Protein AF-A0A1I1XZ52-F1 (afdb_monomer_lite)

Foldseek 3Di:
DQDPLVVVVQQLFFPDWDDDPFFIWTAGNVGDIDTHGCVPQFVVVPPDPVLSVPWDQDSNRQKTDSVVVVTGMDGSLV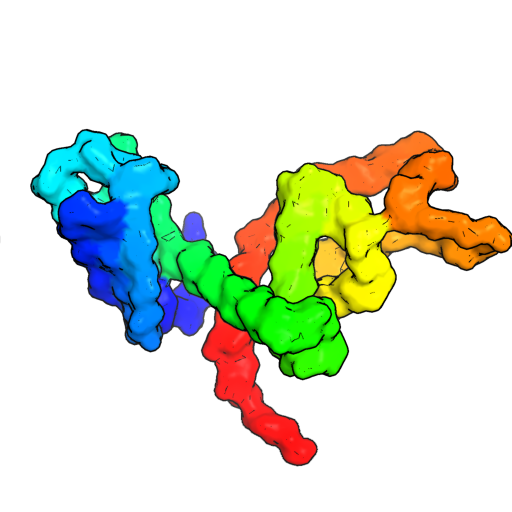VVLVVVLVVLVVVCVVVVVDLVPDDLLSLLSPLVVLCVVQLVVPRPLSSCLVPHDVSLVSPLVSCVVLPLNVLSVLSVQLCVLQVVVVPPPDDDRSVCSLVVHDPVSNVSRVVSSVCNCVSCVCVSSSSCCCPVPVVVPDDPDD

Radius of gyration: 20.52 Å; chains: 1; bounding box: 50×39×60 Å

Secondary structure (DSSP, 8-state):
---GGGGTTGGGSEEEEEE-SSEEEEEETTS-EEEEETTSTT-GGGS-HHHHH--EEETTTTEEE-GGGT--EEEHHHHHHHHHHHHHHHHHHHTTT-GGGS-HHHHHHHHHHHHHHHHHHHHHHHHHHHHHHHHHHHHHHHHHHTT-HHHHHHHHHHHHHHGGGGG-SS---GGGGGGGS-HHHHHHHHHHHTTHHHHHTTHHHHHHIIIIIIHHHSPPP-

Sequence (222 aa):
MIHPLHAELGCLQIERVVVDSQAAHIRLRDGQQFALKLDGYLRLDRLSAAQRDDVRLEGGGFVASWRHHDAGLCDSIDLAWDELQDQALKRLHAAGWDLQTISQRDRQLVVLWRLQADYYNGGLMQFFANWGMPTFELAQQVLTLIGLPAACQALRDLYAVFARLEDEPEEIELWSICSWLDEAENARIDELDDGFDALIADLPIRALHHFLIIDTERPPAN

pLDDT: mean 94.64, std 8.71, range [35.44, 98.69]

InterPro domains:
  IPR025402 DNA mimic protein DMP19, C-terminal [PF14300] (102-206)

Organism: Pseudomonas straminea (NCBI:txid47882)

Structure (mmCIF, N/CA/C/O backbone):
data_AF-A0A1I1XZ52-F1
#
_entry.id   AF-A0A1I1XZ52-F1
#
loop_
_atom_site.group_PDB
_atom_site.id
_atom_site.type_symbol
_atom_site.label_atom_id
_atom_site.label_alt_id
_atom_site.label_comp_id
_atom_site.label_asym_id
_atom_site.label_entity_id
_atom_site.label_seq_id
_atom_site.pdbx_PDB_ins_code
_atom_site.Cartn_x
_atom_site.Cartn_y
_atom_site.Cartn_z
_atom_site.occupancy
_atom_site.B_iso_or_equiv
_atom_site.auth_seq_id
_atom_site.auth_comp_id
_atom_site.auth_asym_id
_atom_site.auth_atom_id
_atom_site.pdbx_PDB_model_num
ATOM 1 N N . MET A 1 1 ? -3.263 18.522 9.009 1.00 51.09 1 MET A N 1
ATOM 2 C CA . MET A 1 1 ? -4.432 18.993 8.230 1.00 51.09 1 MET A CA 1
ATOM 3 C C . MET A 1 1 ? -5.207 17.769 7.784 1.00 51.09 1 MET A C 1
ATOM 5 O O . MET A 1 1 ? -4.573 16.758 7.526 1.00 51.09 1 MET A O 1
ATOM 9 N N . ILE A 1 2 ? -6.537 17.832 7.737 1.00 72.31 2 ILE A N 1
ATOM 10 C CA . ILE A 1 2 ? -7.362 16.728 7.225 1.00 72.31 2 ILE A CA 1
ATOM 11 C C . ILE A 1 2 ? -7.252 16.753 5.693 1.00 72.31 2 ILE A C 1
ATOM 13 O O . ILE A 1 2 ? -7.537 17.786 5.089 1.00 72.31 2 ILE A O 1
ATOM 17 N N . HIS A 1 3 ? -6.790 15.661 5.074 1.00 84.38 3 HIS A N 1
ATOM 18 C CA . HIS A 1 3 ? -6.699 15.548 3.610 1.00 84.38 3 HIS A CA 1
ATOM 19 C C . HIS A 1 3 ? -8.096 15.731 2.970 1.00 84.38 3 HIS A C 1
ATOM 21 O O . HIS A 1 3 ? -9.059 15.192 3.523 1.00 84.38 3 HIS A O 1
ATOM 27 N N . PRO A 1 4 ? -8.242 16.442 1.831 1.00 86.75 4 PRO A N 1
ATOM 28 C CA . PRO A 1 4 ? -9.549 16.781 1.249 1.00 86.75 4 PRO A CA 1
ATOM 29 C C . PRO A 1 4 ? -10.494 15.589 1.033 1.00 86.75 4 PRO A C 1
ATOM 31 O O . PRO A 1 4 ? -11.689 15.701 1.293 1.00 86.75 4 PRO A O 1
ATOM 34 N N . LEU A 1 5 ? -9.952 14.432 0.638 1.00 91.75 5 LEU A N 1
ATOM 35 C CA . LEU A 1 5 ? -10.735 13.214 0.371 1.00 91.75 5 LEU A CA 1
ATOM 36 C C . LEU A 1 5 ? -11.349 12.558 1.621 1.00 91.75 5 LEU A C 1
ATOM 38 O O . LEU A 1 5 ? -12.215 11.699 1.483 1.00 91.75 5 LEU A O 1
ATOM 42 N N . HIS A 1 6 ? -10.979 12.967 2.842 1.00 89.25 6 HIS A N 1
ATOM 43 C CA . HIS A 1 6 ? -11.616 12.433 4.055 1.00 89.25 6 HIS A CA 1
ATOM 44 C C . HIS A 1 6 ? -13.127 12.684 4.087 1.00 89.25 6 HIS A C 1
ATOM 46 O O . HIS A 1 6 ? -13.866 11.884 4.652 1.00 89.25 6 HIS A O 1
ATOM 52 N N . ALA A 1 7 ? -13.601 13.782 3.488 1.00 89.44 7 ALA A N 1
ATOM 53 C CA . ALA A 1 7 ? -15.032 14.073 3.432 1.00 89.44 7 ALA A CA 1
ATOM 54 C C . ALA A 1 7 ? -15.805 13.007 2.635 1.00 89.44 7 ALA A C 1
ATOM 56 O O . ALA A 1 7 ? -16.924 12.654 3.000 1.00 89.44 7 ALA A O 1
ATOM 57 N N . GLU A 1 8 ? -15.189 12.474 1.580 1.00 93.88 8 GLU A N 1
ATOM 58 C CA . GLU A 1 8 ? -15.770 11.449 0.706 1.00 93.88 8 GLU A CA 1
ATOM 59 C C . GLU A 1 8 ? -15.592 10.040 1.289 1.00 93.88 8 GLU A C 1
ATOM 61 O O . GLU A 1 8 ? -16.417 9.160 1.065 1.00 93.88 8 GLU A O 1
ATOM 66 N N . LEU A 1 9 ? -14.572 9.845 2.127 1.00 96.31 9 LEU A N 1
ATOM 67 C CA . LEU A 1 9 ? -14.305 8.602 2.853 1.00 96.31 9 LEU A CA 1
ATOM 68 C C . LEU A 1 9 ? -14.995 8.533 4.223 1.00 96.31 9 LEU A C 1
ATOM 70 O O . LEU A 1 9 ? -14.572 7.787 5.102 1.00 96.31 9 LEU A O 1
ATOM 74 N N . GLY A 1 10 ? -16.089 9.272 4.425 1.00 95.38 10 GLY A N 1
ATOM 75 C CA . GLY A 1 10 ? -16.832 9.277 5.692 1.00 95.38 10 GLY A CA 1
ATOM 76 C C . GLY A 1 10 ? -17.337 7.895 6.139 1.00 95.38 10 GLY A C 1
ATOM 77 O O . GLY A 1 10 ? -17.594 7.689 7.325 1.00 95.38 10 GLY A O 1
ATOM 78 N N . CYS A 1 11 ? -17.450 6.935 5.215 1.00 95.75 11 CYS A N 1
ATOM 79 C CA . CYS A 1 11 ? -17.760 5.535 5.509 1.00 95.75 11 CYS A CA 1
ATOM 80 C C . CYS A 1 11 ? -16.660 4.820 6.319 1.00 95.75 11 CYS A C 1
ATOM 82 O O . CYS A 1 11 ? -16.966 3.888 7.058 1.00 95.75 11 CYS A O 1
ATOM 84 N N . LEU A 1 12 ? -15.415 5.297 6.258 1.00 97.94 12 LEU A N 1
ATOM 85 C CA . LEU A 1 12 ? -14.283 4.747 7.005 1.00 97.94 12 LEU A CA 1
ATOM 86 C C . LEU A 1 12 ? -14.088 5.406 8.377 1.00 97.94 12 LEU A C 1
ATOM 88 O O . LEU A 1 12 ? -13.191 5.017 9.114 1.00 97.94 12 LEU A O 1
ATOM 92 N N . GLN A 1 13 ? -14.922 6.378 8.765 1.00 97.75 13 GLN A N 1
ATOM 93 C CA . GLN A 1 13 ? -14.847 6.950 10.113 1.00 97.75 13 GLN A CA 1
ATOM 94 C C . GLN A 1 13 ? -15.081 5.873 11.176 1.00 97.75 13 GLN A C 1
ATOM 96 O O . GLN A 1 13 ? -15.932 4.991 11.024 1.00 97.75 13 GLN A O 1
ATOM 101 N N . ILE A 1 14 ? -14.374 6.003 12.295 1.00 98.50 14 ILE A N 1
ATOM 102 C CA . ILE A 1 14 ? -14.526 5.137 13.456 1.00 98.50 14 ILE A CA 1
ATOM 103 C C . ILE A 1 14 ? -15.903 5.396 14.074 1.00 98.50 14 ILE A C 1
ATOM 105 O O . ILE A 1 14 ? -16.204 6.482 14.575 1.00 98.50 14 ILE A O 1
ATOM 109 N N . GLU A 1 15 ? -16.757 4.378 14.022 1.00 97.94 15 GLU A N 1
ATOM 110 C CA . GLU A 1 15 ? -18.076 4.369 14.651 1.00 97.94 15 GLU A CA 1
ATOM 111 C C . GLU A 1 15 ? -17.960 4.016 16.135 1.00 97.94 15 GLU A C 1
ATOM 113 O O . GLU A 1 15 ? -18.651 4.593 16.977 1.00 97.94 15 GLU A O 1
ATOM 118 N N . ARG A 1 16 ? -17.092 3.052 16.465 1.00 97.62 16 ARG A N 1
ATOM 119 C CA . ARG A 1 16 ? -16.968 2.534 17.827 1.00 97.62 16 ARG A CA 1
ATOM 120 C C . ARG A 1 16 ? -15.572 1.995 18.117 1.00 97.62 16 ARG A C 1
ATOM 122 O O . ARG A 1 16 ? -14.981 1.310 17.288 1.00 97.62 16 ARG A O 1
ATOM 129 N N . VAL A 1 17 ? -15.119 2.236 19.345 1.00 98.00 17 VAL A N 1
ATOM 130 C CA . VAL A 1 17 ? -13.931 1.622 19.948 1.00 98.00 17 VAL A CA 1
ATOM 131 C C . VAL A 1 17 ? -14.354 0.910 21.230 1.00 98.00 17 VAL A C 1
ATOM 133 O O . VAL A 1 17 ? -15.080 1.484 22.042 1.00 98.00 17 VAL A O 1
ATOM 136 N N . VAL A 1 18 ? -13.939 -0.343 21.407 1.00 96.94 18 VAL A N 1
ATOM 137 C CA . VAL A 1 18 ? -14.120 -1.103 22.655 1.00 96.94 18 VAL A CA 1
ATOM 138 C C . VAL A 1 18 ? -12.816 -1.801 22.983 1.00 96.94 18 VAL A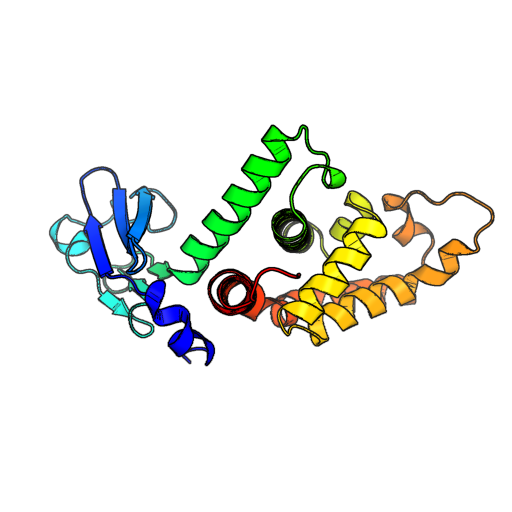 C 1
ATOM 140 O O . VAL A 1 18 ? -12.303 -2.536 22.149 1.00 96.94 18 VAL A O 1
ATOM 143 N N . VAL A 1 19 ? -12.295 -1.617 24.191 1.00 97.00 19 VAL A N 1
ATOM 144 C CA . VAL A 1 19 ? -11.086 -2.314 24.635 1.00 97.00 19 VAL A CA 1
ATOM 145 C C . VAL A 1 19 ? -11.475 -3.385 25.644 1.00 97.00 19 VAL A C 1
ATOM 147 O O . VAL A 1 19 ? -12.114 -3.087 26.650 1.00 97.00 19 VAL A O 1
ATOM 150 N N . ASP A 1 20 ? -11.117 -4.637 25.370 1.00 94.25 20 ASP A N 1
ATOM 151 C CA . ASP A 1 20 ? -11.299 -5.743 26.310 1.00 94.25 20 ASP A CA 1
ATOM 152 C C . ASP A 1 20 ? -9.956 -6.193 26.913 1.00 94.25 20 ASP A C 1
ATOM 154 O O . ASP A 1 20 ? -8.976 -5.445 26.938 1.00 94.25 20 ASP A O 1
ATOM 158 N N . SER A 1 21 ? -9.909 -7.396 27.489 1.00 90.69 21 SER A N 1
ATOM 159 C CA . SER A 1 21 ? -8.691 -7.933 28.102 1.00 90.69 21 SER A CA 1
ATOM 160 C C . SER A 1 21 ? -7.628 -8.386 27.095 1.00 90.69 21 SER A C 1
ATOM 162 O O . SER A 1 21 ? -6.495 -8.631 27.511 1.00 90.69 21 SER A O 1
ATOM 164 N N . GLN A 1 22 ? -7.962 -8.505 25.808 1.00 91.81 22 GLN A N 1
ATOM 165 C CA . GLN A 1 22 ? -7.094 -9.045 24.760 1.00 91.81 22 GLN A CA 1
ATOM 166 C C . GLN A 1 22 ? -6.781 -8.043 23.647 1.00 91.81 22 GLN A C 1
ATOM 168 O O . GLN A 1 22 ? -5.666 -8.062 23.114 1.00 91.81 22 GLN A O 1
ATOM 173 N N . ALA A 1 23 ? -7.730 -7.178 23.286 1.00 96.88 23 ALA A N 1
ATOM 174 C CA . ALA A 1 23 ? -7.596 -6.294 22.137 1.00 96.88 23 ALA A CA 1
ATOM 175 C C . ALA A 1 23 ? -8.397 -4.990 22.264 1.00 96.88 23 ALA A C 1
ATOM 177 O O . ALA A 1 23 ? -9.361 -4.880 23.023 1.00 96.88 23 ALA A O 1
ATOM 178 N N . ALA A 1 24 ? -7.998 -4.004 21.463 1.00 97.25 24 ALA A N 1
ATOM 179 C CA . ALA A 1 24 ? -8.850 -2.895 21.067 1.00 97.25 24 ALA A CA 1
ATOM 180 C C . ALA A 1 24 ? -9.613 -3.277 19.795 1.00 97.25 24 ALA A C 1
ATOM 182 O O . ALA A 1 24 ? -9.016 -3.559 18.756 1.00 97.25 24 ALA A O 1
ATOM 183 N N . HIS A 1 25 ? -10.935 -3.273 19.890 1.00 98.00 25 HIS A N 1
ATOM 184 C CA . HIS A 1 25 ? -11.861 -3.532 18.798 1.00 98.00 25 HIS A CA 1
ATOM 185 C C . HIS A 1 25 ? -12.310 -2.210 18.194 1.00 98.00 25 HIS A C 1
ATOM 187 O O . HIS A 1 25 ? -12.928 -1.388 18.877 1.00 98.00 25 HIS A O 1
ATOM 193 N N . ILE A 1 26 ? -12.005 -2.018 16.917 1.00 98.31 26 ILE A N 1
ATOM 194 C CA . ILE A 1 26 ? -12.353 -0.830 16.142 1.00 98.31 26 ILE A CA 1
ATOM 195 C C . ILE A 1 26 ? -13.423 -1.228 15.135 1.00 98.31 26 ILE A C 1
ATOM 197 O O . ILE A 1 26 ? -13.243 -2.186 14.387 1.00 98.31 26 ILE A O 1
ATOM 201 N N . ARG A 1 27 ? -14.533 -0.495 15.106 1.00 98.38 27 ARG A N 1
ATOM 202 C CA . ARG A 1 27 ? -15.581 -0.650 14.098 1.00 98.38 27 ARG A CA 1
ATOM 203 C C . ARG A 1 27 ? -15.716 0.638 13.303 1.00 98.38 27 ARG A C 1
ATOM 205 O O . ARG A 1 27 ? -15.883 1.706 13.897 1.00 98.38 27 ARG A O 1
ATOM 212 N N . LEU A 1 28 ? -15.669 0.517 11.983 1.00 98.50 28 LEU A N 1
ATOM 213 C CA . LEU A 1 28 ? -15.885 1.622 11.052 1.00 98.50 28 LEU A CA 1
ATOM 214 C C . LEU A 1 28 ? -17.364 1.704 10.651 1.00 98.50 28 LEU A C 1
ATOM 216 O O . LEU A 1 28 ? -18.130 0.754 10.848 1.00 98.50 28 LEU A O 1
ATOM 220 N N . ARG A 1 29 ? -17.787 2.845 10.101 1.00 98.00 29 ARG A N 1
ATOM 221 C CA . ARG A 1 29 ? -19.193 3.083 9.718 1.00 98.00 29 ARG A CA 1
ATOM 222 C C . ARG A 1 29 ? -19.692 2.201 8.577 1.00 98.00 29 ARG A C 1
ATOM 224 O O . ARG A 1 29 ? -20.890 1.940 8.505 1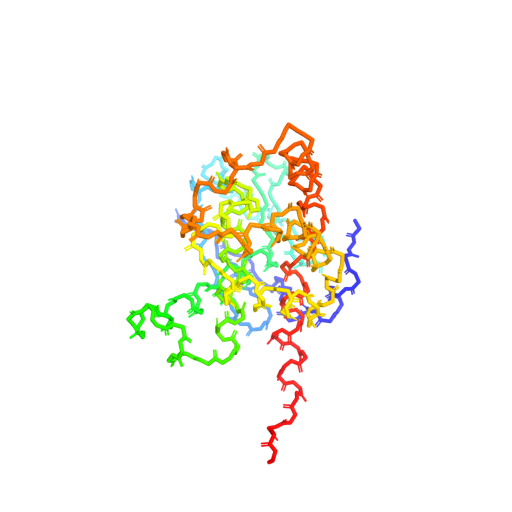.00 98.00 29 ARG A O 1
ATOM 231 N N . ASP A 1 30 ? -18.807 1.739 7.705 1.00 95.31 30 ASP A N 1
ATOM 232 C CA . ASP A 1 30 ? -19.122 0.773 6.648 1.00 95.31 30 ASP A CA 1
ATOM 233 C C . ASP A 1 30 ? -19.303 -0.667 7.166 1.00 95.31 30 ASP A C 1
ATOM 235 O O . ASP A 1 30 ? -19.684 -1.562 6.411 1.00 95.31 30 ASP A O 1
ATOM 239 N N . GLY A 1 31 ? -19.081 -0.888 8.465 1.00 97.00 31 GLY A N 1
ATOM 240 C CA . GLY A 1 31 ? -19.240 -2.174 9.129 1.00 97.00 31 GLY A CA 1
ATOM 241 C C . GLY A 1 31 ? -17.961 -3.002 9.226 1.00 97.00 31 GLY A C 1
ATOM 242 O O . GLY A 1 31 ? -18.012 -4.055 9.869 1.00 97.00 31 GLY A O 1
ATOM 243 N N . GLN A 1 32 ? -16.832 -2.546 8.666 1.00 97.50 32 GLN A N 1
ATOM 244 C CA . GLN A 1 32 ? -15.536 -3.196 8.875 1.00 97.50 32 GLN A CA 1
ATOM 245 C C . GLN A 1 32 ? -15.163 -3.215 10.363 1.00 97.50 32 GLN A C 1
ATOM 247 O O . GLN A 1 32 ? -15.481 -2.291 11.123 1.00 97.50 32 GLN A O 1
ATOM 252 N N . GLN A 1 33 ? -14.507 -4.296 10.789 1.00 97.88 33 GLN A N 1
ATOM 253 C CA . GLN A 1 33 ? -14.122 -4.527 12.179 1.00 97.88 33 GLN A CA 1
ATOM 254 C C . GLN A 1 33 ? -12.683 -5.013 12.264 1.00 97.88 33 GLN A C 1
ATOM 256 O O . GLN A 1 33 ? -12.292 -5.943 11.564 1.00 97.88 33 GLN A O 1
ATOM 261 N N . PHE A 1 34 ? -11.933 -4.420 13.184 1.00 98.06 34 PHE A N 1
ATOM 262 C CA . PHE A 1 34 ? -10.524 -4.702 13.409 1.00 98.06 34 PHE A CA 1
ATOM 263 C C . PHE A 1 34 ? -10.290 -4.998 14.883 1.00 98.06 34 PHE A C 1
ATOM 265 O O . PHE A 1 34 ? -10.904 -4.374 15.749 1.00 98.06 34 PHE A O 1
ATOM 272 N N . ALA A 1 35 ? -9.376 -5.923 15.168 1.00 97.31 35 ALA A N 1
ATOM 273 C CA . ALA A 1 35 ? -8.958 -6.260 16.522 1.00 97.31 35 ALA A CA 1
ATOM 274 C C . ALA A 1 35 ? -7.442 -6.089 16.649 1.00 97.31 35 ALA A C 1
ATOM 276 O O . ALA A 1 35 ? -6.663 -6.828 16.046 1.00 97.31 35 ALA A O 1
ATOM 277 N N . LEU A 1 36 ? -7.024 -5.108 17.446 1.00 96.62 36 LEU A N 1
ATOM 278 C CA . LEU A 1 36 ? -5.625 -4.741 17.640 1.00 96.62 36 LEU A CA 1
ATOM 279 C C . LEU A 1 36 ? -5.146 -5.211 19.009 1.00 96.62 36 LEU A C 1
ATOM 281 O O . LEU A 1 36 ? -5.709 -4.830 20.035 1.00 96.62 36 LEU A O 1
ATOM 285 N N . LYS A 1 37 ? -4.098 -6.038 19.037 1.00 96.25 37 LYS A N 1
ATOM 286 C CA . LYS A 1 37 ? -3.544 -6.580 20.287 1.00 96.25 37 LYS A CA 1
ATOM 287 C C . LYS A 1 37 ? -3.074 -5.464 21.220 1.00 96.25 37 LYS A C 1
ATOM 289 O O . LYS A 1 37 ? -2.430 -4.513 20.775 1.00 96.25 37 LYS A O 1
ATOM 294 N N . LEU A 1 38 ? -3.331 -5.617 22.521 1.00 94.06 38 LEU A N 1
ATOM 295 C CA . LEU A 1 38 ? -2.952 -4.604 23.517 1.00 94.06 38 LEU A CA 1
ATOM 296 C C . LEU A 1 38 ? -1.436 -4.417 23.641 1.00 94.06 38 LEU A C 1
ATOM 298 O O . LEU A 1 38 ? -0.981 -3.292 23.830 1.00 94.06 38 LEU A O 1
ATOM 302 N N . ASP A 1 39 ? -0.666 -5.498 23.531 1.00 94.38 39 ASP A N 1
ATOM 303 C CA . ASP A 1 39 ? 0.803 -5.504 23.576 1.00 94.38 39 ASP A CA 1
ATOM 304 C C . ASP A 1 39 ? 1.453 -5.244 22.205 1.00 94.38 39 ASP A C 1
ATOM 306 O O . ASP A 1 39 ? 2.679 -5.264 22.080 1.00 94.38 39 ASP A O 1
ATOM 310 N N . GLY A 1 40 ? 0.632 -4.974 21.183 1.00 92.69 40 GLY A N 1
ATOM 311 C CA . GLY A 1 40 ? 1.067 -4.591 19.847 1.00 92.69 40 GLY A CA 1
ATOM 312 C C . GLY A 1 40 ? 1.539 -3.139 19.772 1.00 92.69 40 GLY A C 1
ATOM 313 O O . GLY A 1 40 ? 1.909 -2.518 20.766 1.00 92.69 40 GLY A O 1
ATOM 314 N N . TYR A 1 41 ? 1.500 -2.556 18.576 1.00 90.31 41 TYR A N 1
ATOM 315 C CA . TYR A 1 41 ? 2.048 -1.218 18.334 1.00 90.31 41 TYR A CA 1
ATOM 316 C C . TYR A 1 41 ? 1.393 -0.106 19.183 1.00 90.31 41 TYR A C 1
ATOM 318 O O . TYR A 1 41 ? 2.051 0.876 19.517 1.00 90.31 41 TYR A O 1
ATOM 326 N N . LEU A 1 42 ? 0.127 -0.274 19.589 1.00 93.62 42 LEU A N 1
ATOM 327 C CA . LEU A 1 42 ? -0.590 0.695 20.425 1.00 93.62 42 LEU A CA 1
ATOM 328 C C . LEU A 1 42 ? -0.111 0.735 21.881 1.00 93.62 42 LEU A C 1
ATOM 330 O O . LEU A 1 42 ? -0.308 1.746 22.553 1.00 93.62 42 LEU A O 1
ATOM 334 N N . ARG A 1 43 ? 0.494 -0.350 22.380 1.00 94.94 43 ARG A N 1
ATOM 335 C CA . ARG A 1 43 ? 0.973 -0.478 23.767 1.00 94.94 43 ARG A CA 1
ATOM 336 C C . ARG A 1 43 ? -0.073 -0.176 24.848 1.00 94.94 43 ARG A C 1
ATOM 338 O O . ARG A 1 43 ? 0.244 0.366 25.909 1.00 94.94 43 ARG A O 1
ATOM 345 N N . LEU A 1 44 ? -1.325 -0.565 24.600 1.00 95.94 44 LEU A N 1
ATOM 346 C CA . LEU A 1 44 ? -2.430 -0.443 25.559 1.00 95.94 44 LEU A CA 1
ATOM 347 C C . LEU A 1 44 ? -2.257 -1.366 26.777 1.00 95.94 44 LEU A C 1
ATOM 349 O O . LEU A 1 44 ? -2.893 -1.150 27.812 1.00 95.94 44 LEU A O 1
ATOM 353 N N . ASP A 1 45 ? -1.373 -2.365 26.687 1.00 95.00 45 ASP A N 1
ATOM 354 C CA . ASP A 1 45 ? -0.949 -3.224 27.800 1.00 95.00 45 ASP A CA 1
ATOM 355 C C . ASP A 1 45 ? -0.439 -2.418 29.004 1.00 95.00 45 ASP A C 1
ATOM 357 O O . ASP A 1 45 ? -0.654 -2.815 30.149 1.00 95.00 45 ASP A O 1
ATOM 361 N N . ARG A 1 46 ? 0.163 -1.252 28.748 1.00 94.56 46 ARG A N 1
ATOM 362 C CA . ARG A 1 46 ? 0.719 -0.349 29.768 1.00 94.56 46 ARG A CA 1
ATOM 363 C C . ARG A 1 46 ? -0.333 0.472 30.508 1.00 94.56 46 ARG A C 1
ATOM 365 O O . ARG A 1 46 ? -0.025 1.076 31.532 1.00 94.56 46 ARG A O 1
ATOM 372 N N . LEU A 1 47 ? -1.555 0.508 29.988 1.00 95.62 47 LEU A N 1
ATOM 373 C CA . LEU A 1 47 ? -2.641 1.318 30.521 1.00 95.62 47 LEU A CA 1
ATOM 374 C C . LEU A 1 47 ? -3.489 0.528 31.517 1.00 95.62 47 LEU A C 1
ATOM 376 O O . LEU A 1 47 ? -3.722 -0.672 31.348 1.00 95.62 47 LEU A O 1
ATOM 380 N N . SER A 1 48 ? -4.014 1.222 32.525 1.00 95.00 48 SER A N 1
ATOM 381 C CA . SER A 1 48 ? -5.115 0.711 33.349 1.00 95.00 48 SER A CA 1
ATOM 382 C C . SER A 1 48 ? -6.418 0.625 32.545 1.00 95.00 48 SER A C 1
ATOM 384 O O . SER A 1 48 ? -6.562 1.276 31.513 1.00 95.00 48 SER A O 1
ATOM 386 N N . ALA A 1 49 ? -7.404 -0.136 33.031 1.00 93.69 49 ALA A N 1
ATOM 387 C CA . ALA A 1 49 ? -8.702 -0.265 32.357 1.00 93.69 49 ALA A CA 1
ATOM 388 C C . ALA A 1 49 ? -9.378 1.100 32.113 1.00 93.69 49 ALA A C 1
ATOM 390 O O . ALA A 1 49 ? -9.777 1.392 30.994 1.00 93.69 49 ALA A O 1
ATOM 391 N N . ALA A 1 50 ? -9.389 1.983 33.118 1.00 94.69 50 ALA A N 1
ATOM 392 C CA . ALA A 1 50 ? -9.966 3.321 32.984 1.00 94.69 50 ALA A CA 1
ATOM 393 C C . ALA A 1 50 ? -9.250 4.184 31.927 1.00 94.69 50 ALA A C 1
ATOM 395 O O . ALA A 1 50 ? -9.886 4.980 31.247 1.00 94.69 50 ALA A O 1
ATOM 396 N N . GLN A 1 51 ? -7.933 4.020 31.768 1.00 96.31 51 GLN A N 1
ATOM 397 C CA . GLN A 1 51 ? -7.166 4.727 30.738 1.00 96.31 51 GLN A CA 1
ATOM 398 C C . GLN A 1 51 ? -7.410 4.156 29.339 1.00 96.31 51 GLN A C 1
ATOM 400 O O . GLN A 1 51 ? -7.392 4.906 28.370 1.00 96.31 51 GLN A O 1
ATOM 405 N N . ARG A 1 52 ? -7.656 2.844 29.222 1.00 95.88 52 ARG A N 1
ATOM 406 C CA . ARG A 1 52 ? -8.050 2.212 27.952 1.00 95.88 52 ARG A CA 1
ATOM 407 C C . ARG A 1 52 ? -9.430 2.682 27.491 1.00 95.88 52 ARG A C 1
ATOM 409 O O . ARG A 1 52 ? -9.626 2.856 26.293 1.00 95.88 52 ARG A O 1
ATOM 416 N N . ASP A 1 53 ? -10.346 2.932 28.423 1.00 94.75 53 ASP A N 1
ATOM 417 C CA . ASP A 1 53 ? -11.685 3.448 28.114 1.00 94.75 53 ASP A CA 1
ATOM 418 C C . ASP A 1 53 ? -11.683 4.943 27.741 1.00 94.75 53 ASP A C 1
ATOM 420 O O . ASP A 1 53 ? -12.569 5.405 27.023 1.00 94.75 53 ASP A O 1
ATOM 424 N N . ASP A 1 54 ? -10.672 5.703 28.171 1.00 96.06 54 ASP A N 1
ATOM 425 C CA . ASP A 1 54 ? -10.497 7.129 27.860 1.00 96.06 54 ASP A CA 1
ATOM 426 C C . ASP A 1 54 ? -9.823 7.350 26.490 1.00 96.06 54 ASP A C 1
ATOM 428 O O . ASP A 1 54 ? -8.812 8.044 26.367 1.00 96.06 54 ASP A O 1
ATOM 432 N N . VAL A 1 55 ? -10.371 6.724 25.447 1.00 96.94 55 VAL A N 1
ATOM 433 C CA . VAL A 1 55 ? -9.950 6.925 24.053 1.00 96.94 55 VAL A CA 1
ATOM 434 C C . VAL A 1 55 ? -10.472 8.256 23.509 1.00 96.94 55 VAL A C 1
ATOM 436 O O . VAL A 1 55 ? -11.623 8.635 23.739 1.00 96.94 55 VAL A O 1
ATOM 439 N N . ARG A 1 56 ? -9.652 8.958 22.723 1.00 96.69 56 ARG A N 1
ATOM 440 C CA . ARG A 1 56 ? -10.062 10.172 22.004 1.00 96.69 56 ARG A CA 1
ATOM 441 C C . ARG A 1 56 ? -10.161 9.905 20.513 1.00 96.69 56 ARG A C 1
ATOM 443 O O . ARG A 1 56 ? -9.240 9.352 19.919 1.00 96.69 56 ARG A O 1
ATOM 450 N N . LEU A 1 57 ? -11.272 10.333 19.915 1.00 97.00 57 LEU A N 1
ATOM 451 C CA . LEU A 1 57 ? -11.405 10.374 18.464 1.00 97.00 57 LEU A CA 1
ATOM 452 C C . LEU A 1 57 ? -10.856 11.701 17.938 1.00 97.00 57 LEU A C 1
ATOM 454 O O . LEU A 1 57 ? -11.332 12.778 18.297 1.00 97.00 57 LEU A O 1
ATOM 458 N N . GLU A 1 58 ? -9.846 11.606 17.085 1.00 95.06 58 GLU A N 1
ATOM 459 C CA . GLU A 1 58 ? -9.132 12.721 16.470 1.00 95.06 58 GLU A CA 1
ATOM 460 C C . GLU A 1 58 ? -9.287 12.671 14.940 1.00 95.06 58 GLU A C 1
ATOM 462 O O . GLU A 1 58 ? -9.957 11.795 14.386 1.00 95.06 58 GLU A O 1
ATOM 467 N N . GLY A 1 59 ? -8.718 13.654 14.233 1.00 91.81 59 GLY A N 1
ATOM 468 C CA . GLY A 1 59 ? -8.677 13.642 12.764 1.00 91.81 59 GLY A CA 1
ATOM 469 C C . GLY A 1 59 ? -10.051 13.683 12.090 1.00 91.81 59 GLY A C 1
ATOM 470 O O . GLY A 1 59 ? -10.199 13.199 10.980 1.00 91.81 59 GLY A O 1
ATOM 471 N N . GLY A 1 60 ? -11.079 14.214 12.761 1.00 92.56 60 GLY A N 1
ATOM 472 C CA . GLY A 1 60 ? -12.453 14.159 12.257 1.00 92.56 60 GLY A CA 1
ATOM 473 C C . GLY A 1 60 ? -13.113 12.787 12.418 1.00 92.56 60 GLY A C 1
ATOM 474 O O . GLY A 1 60 ? -14.058 12.495 11.696 1.00 92.56 60 GLY A O 1
ATOM 475 N N . GLY A 1 61 ? -12.640 11.951 13.346 1.00 95.94 61 GLY A N 1
ATOM 476 C CA . GLY A 1 61 ? -13.202 10.629 13.631 1.00 95.94 61 GLY A CA 1
ATOM 477 C C . GLY A 1 61 ? -12.509 9.477 12.906 1.00 95.94 61 GLY A C 1
ATOM 478 O O . GLY A 1 61 ? -12.995 8.357 12.983 1.00 95.94 61 GLY A O 1
ATOM 479 N N . PHE A 1 62 ? -11.396 9.729 12.217 1.00 97.19 62 PHE A N 1
ATOM 480 C CA . PHE A 1 62 ? -10.605 8.692 11.546 1.00 97.19 62 PHE A CA 1
ATOM 481 C C . PHE A 1 62 ? -9.516 8.095 12.440 1.00 97.19 62 PHE A C 1
ATOM 483 O O . PHE A 1 62 ? -8.998 7.026 12.137 1.00 97.19 62 PHE A O 1
ATOM 490 N N . VAL A 1 63 ? -9.188 8.755 13.553 1.00 97.50 63 VAL A N 1
ATOM 491 C CA . VAL A 1 63 ? -8.086 8.356 14.430 1.00 97.50 63 VAL A CA 1
ATOM 492 C C . VAL A 1 63 ? -8.611 8.054 15.826 1.00 97.50 63 VAL A C 1
ATOM 494 O O . VAL A 1 63 ? -9.258 8.905 16.432 1.00 97.50 63 VAL A O 1
ATOM 497 N N . ALA A 1 64 ? -8.289 6.877 16.361 1.00 97.81 64 ALA A N 1
ATOM 498 C CA . ALA A 1 64 ? -8.466 6.549 17.776 1.00 97.81 64 ALA A CA 1
ATOM 499 C C . ALA A 1 64 ? -7.127 6.706 18.507 1.00 97.81 64 ALA A C 1
ATOM 501 O O . ALA A 1 64 ? -6.139 6.089 18.119 1.00 97.81 64 ALA A O 1
ATOM 502 N N . SER A 1 65 ? -7.082 7.532 19.552 1.00 97.44 65 SER A N 1
ATOM 503 C CA . SER A 1 65 ? -5.844 7.978 20.201 1.00 97.44 65 SER A CA 1
ATOM 504 C C . SER A 1 65 ? -5.891 7.800 21.718 1.00 97.44 65 SER A C 1
ATOM 506 O O . SER A 1 65 ? -6.861 8.190 22.374 1.00 97.44 65 SER A O 1
ATOM 508 N N . TRP 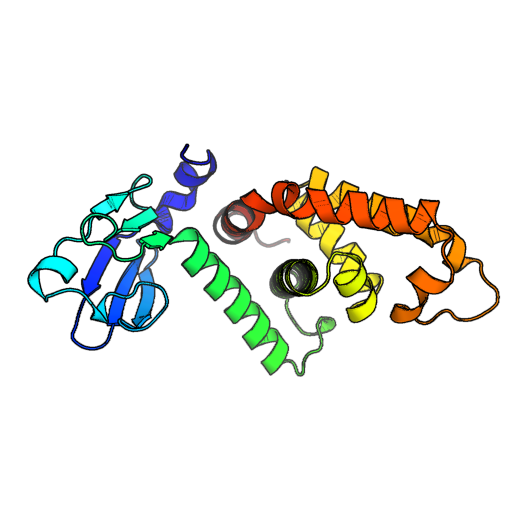A 1 66 ? -4.803 7.257 22.272 1.00 96.94 66 TRP A N 1
ATOM 509 C CA . TRP A 1 66 ? -4.527 7.179 23.713 1.00 96.94 66 TRP A CA 1
ATOM 510 C C . TRP A 1 66 ? -3.248 7.941 24.091 1.00 96.94 66 TRP A C 1
ATOM 512 O O . TRP A 1 66 ? -2.641 7.693 25.135 1.00 96.94 66 TRP A O 1
ATOM 522 N N . ARG A 1 67 ? -2.809 8.881 23.245 1.00 93.50 67 ARG A N 1
ATOM 523 C CA . ARG A 1 67 ? -1.528 9.589 23.414 1.00 93.50 67 ARG A CA 1
ATOM 524 C C . ARG A 1 67 ? -1.429 10.390 24.708 1.00 93.50 67 ARG A C 1
ATOM 526 O O . ARG A 1 67 ? -0.337 10.551 25.236 1.00 93.50 67 ARG A O 1
ATOM 533 N N . HIS A 1 68 ? -2.549 10.869 25.248 1.00 92.62 68 HIS A N 1
ATOM 534 C CA . HIS A 1 68 ? -2.579 11.566 26.540 1.00 92.62 68 HIS A CA 1
ATOM 535 C C . HIS A 1 68 ? -2.306 10.652 27.743 1.00 92.62 68 HIS A C 1
ATOM 537 O O . HIS A 1 68 ? -2.128 11.165 28.844 1.00 92.62 68 HIS A O 1
ATOM 543 N N . HIS A 1 69 ? -2.244 9.336 27.530 1.00 93.69 69 HIS A N 1
ATOM 544 C CA . HIS A 1 69 ? -1.802 8.336 28.505 1.00 93.69 69 HIS A CA 1
ATOM 545 C C . HIS A 1 69 ? -0.497 7.640 28.078 1.00 93.69 69 HIS A C 1
ATOM 547 O O . HIS A 1 69 ? -0.241 6.518 28.502 1.00 93.69 69 HIS A O 1
ATOM 553 N N . ASP A 1 70 ? 0.319 8.273 27.227 1.00 90.62 70 ASP A N 1
ATOM 554 C CA . ASP A 1 70 ? 1.599 7.735 26.731 1.00 90.62 70 ASP A CA 1
ATOM 555 C C . ASP A 1 70 ? 1.478 6.410 25.941 1.00 90.62 70 ASP A C 1
ATOM 557 O O . ASP A 1 70 ? 2.405 5.592 25.900 1.00 90.62 70 ASP A O 1
ATOM 561 N N . ALA A 1 71 ? 0.332 6.198 25.287 1.00 93.50 71 ALA A N 1
ATOM 562 C CA . ALA A 1 71 ? 0.080 5.080 24.380 1.00 93.50 71 ALA A CA 1
ATOM 563 C C . ALA A 1 71 ? -0.077 5.538 22.916 1.00 93.50 71 ALA A C 1
ATOM 565 O O . ALA A 1 71 ? 0.038 6.721 22.586 1.00 93.50 71 ALA A O 1
ATOM 566 N N . GLY A 1 72 ? -0.280 4.578 22.014 1.00 94.62 72 GLY A N 1
ATOM 567 C CA . GLY A 1 72 ? -0.357 4.818 20.576 1.00 94.62 72 GLY A CA 1
ATOM 568 C C . GLY A 1 72 ? -1.673 5.436 20.094 1.00 94.62 72 GLY A C 1
ATOM 569 O O . GLY A 1 72 ? -2.588 5.750 20.860 1.00 94.62 72 GLY A O 1
ATOM 570 N N . LEU A 1 73 ? -1.753 5.585 18.775 1.00 95.88 73 LEU A N 1
ATOM 571 C CA . LEU A 1 73 ? -2.988 5.854 18.048 1.00 95.88 73 LEU A CA 1
ATOM 572 C C . LEU A 1 73 ? -3.140 4.853 16.914 1.00 95.88 73 LEU A C 1
ATOM 574 O O . LEU A 1 73 ? -2.149 4.266 16.493 1.00 95.88 73 LEU A O 1
ATOM 578 N N . CYS A 1 74 ? -4.359 4.697 16.426 1.00 95.75 74 CYS A N 1
ATOM 579 C CA . CYS A 1 74 ? -4.702 3.911 15.256 1.00 95.75 74 CYS A CA 1
ATOM 580 C C . CYS A 1 74 ? -5.404 4.818 14.246 1.00 95.75 74 CYS A C 1
ATOM 582 O O . CYS A 1 74 ? -6.347 5.518 14.625 1.00 95.75 74 CYS A O 1
ATOM 584 N N . ASP A 1 75 ? -4.987 4.765 12.983 1.00 96.75 75 ASP A N 1
ATOM 585 C CA . ASP A 1 75 ? -5.670 5.424 11.870 1.00 96.75 75 ASP A CA 1
ATOM 586 C C . ASP A 1 75 ? -6.542 4.410 11.114 1.00 96.75 75 ASP A C 1
ATOM 588 O O . ASP A 1 75 ? -6.088 3.336 10.726 1.00 96.75 75 ASP A O 1
ATOM 592 N N . SER A 1 76 ? -7.821 4.731 10.940 1.00 97.69 76 SER A N 1
ATOM 593 C CA . SER A 1 76 ? -8.764 3.909 10.172 1.00 97.69 76 SER A CA 1
ATOM 594 C C . SER A 1 76 ? -8.447 3.848 8.678 1.00 97.69 76 SER A C 1
ATOM 596 O O . SER A 1 76 ? -8.806 2.857 8.044 1.00 97.69 76 SER A O 1
ATOM 598 N N . ILE A 1 77 ? -7.770 4.859 8.121 1.00 97.56 77 ILE A N 1
ATOM 599 C CA . ILE A 1 77 ? -7.303 4.846 6.730 1.00 97.56 77 ILE A CA 1
ATOM 600 C C . ILE A 1 77 ? -6.244 3.760 6.554 1.00 97.56 77 ILE A C 1
ATOM 602 O O . ILE A 1 77 ? -6.374 2.944 5.646 1.00 97.56 77 ILE A O 1
ATOM 606 N N . ASP A 1 78 ? -5.267 3.691 7.460 1.00 96.56 78 ASP A N 1
ATOM 607 C CA . ASP A 1 78 ? -4.225 2.659 7.424 1.00 96.56 78 ASP A CA 1
ATOM 608 C C . ASP A 1 78 ? -4.838 1.263 7.592 1.00 96.56 78 ASP A C 1
ATOM 610 O O . ASP A 1 78 ? -4.586 0.378 6.780 1.00 96.56 78 ASP A O 1
ATOM 614 N N . LEU A 1 79 ? -5.743 1.083 8.566 1.00 97.62 79 LEU A N 1
ATOM 615 C CA . LEU A 1 79 ? -6.436 -0.198 8.764 1.00 97.62 79 LEU A CA 1
ATOM 616 C C . LEU A 1 79 ? -7.213 -0.662 7.526 1.00 97.62 79 LEU A C 1
ATOM 618 O O . LEU A 1 79 ? -7.150 -1.832 7.147 1.00 97.62 79 LEU A O 1
ATOM 622 N N . ALA A 1 80 ? -7.986 0.241 6.919 1.00 98.25 80 ALA A N 1
ATOM 623 C CA . ALA A 1 80 ? -8.787 -0.085 5.747 1.00 98.25 80 ALA A CA 1
ATOM 624 C C . ALA A 1 80 ? -7.907 -0.354 4.521 1.00 98.25 80 ALA A C 1
ATOM 626 O O . ALA A 1 80 ? -8.255 -1.195 3.689 1.00 98.25 80 ALA A O 1
ATOM 627 N N . TRP A 1 81 ? -6.780 0.352 4.399 1.00 98.06 81 TRP A N 1
ATOM 628 C CA . TRP A 1 81 ? -5.826 0.139 3.321 1.00 98.06 81 TRP A CA 1
ATOM 629 C C . TRP A 1 81 ? -5.137 -1.220 3.437 1.00 98.06 81 TRP A C 1
ATOM 631 O O . TRP A 1 81 ? -5.180 -1.992 2.475 1.00 98.06 81 TRP A O 1
ATOM 641 N N . ASP A 1 82 ? -4.613 -1.541 4.621 1.00 97.31 82 ASP A N 1
ATOM 642 C CA . ASP A 1 82 ? -3.976 -2.827 4.913 1.00 97.31 82 ASP A CA 1
ATOM 643 C C . ASP A 1 82 ? -4.930 -3.991 4.604 1.00 97.31 82 ASP A C 1
ATOM 645 O O . ASP A 1 82 ? -4.577 -4.920 3.879 1.00 97.31 82 ASP A O 1
ATOM 649 N N . GLU A 1 83 ? -6.183 -3.921 5.069 1.00 98.00 83 GLU A N 1
ATOM 650 C CA . GLU A 1 83 ? -7.169 -4.978 4.813 1.00 98.00 83 GLU A CA 1
ATOM 651 C C . GLU A 1 83 ? -7.538 -5.092 3.326 1.00 98.00 83 GLU A C 1
ATOM 653 O O . GLU A 1 83 ? -7.694 -6.203 2.809 1.00 98.00 83 GLU A O 1
ATOM 658 N N . LEU A 1 84 ? -7.648 -3.972 2.602 1.00 97.69 84 LEU A N 1
ATOM 659 C CA . LEU A 1 84 ? -7.932 -3.995 1.166 1.00 97.69 84 LEU A CA 1
ATOM 660 C C . LEU A 1 84 ? -6.795 -4.666 0.376 1.00 97.69 84 LEU A C 1
ATOM 662 O O . LEU A 1 84 ? -7.063 -5.461 -0.534 1.00 97.69 84 LEU A O 1
ATOM 666 N N . GLN A 1 85 ? -5.539 -4.387 0.731 1.00 97.81 85 GLN A N 1
ATOM 667 C CA . GLN A 1 85 ? -4.373 -5.050 0.140 1.00 97.81 85 GLN A CA 1
ATOM 668 C C . GLN A 1 85 ? -4.326 -6.535 0.510 1.00 97.81 85 GLN A C 1
ATOM 670 O O . GLN A 1 85 ? -4.167 -7.385 -0.372 1.00 97.81 85 GLN A O 1
ATOM 675 N N . ASP A 1 86 ? -4.547 -6.867 1.781 1.00 98.19 86 ASP A N 1
ATOM 676 C CA . ASP A 1 86 ? -4.569 -8.244 2.276 1.00 98.19 86 ASP A CA 1
ATOM 677 C C . ASP A 1 86 ? -5.620 -9.094 1.559 1.00 98.19 86 ASP A C 1
ATOM 679 O O . ASP A 1 86 ? -5.373 -10.257 1.228 1.00 98.19 86 ASP A O 1
ATOM 683 N N . GLN A 1 87 ? -6.800 -8.538 1.278 1.00 98.12 87 GLN A N 1
ATOM 684 C CA . GLN A 1 87 ? -7.827 -9.229 0.497 1.00 98.12 87 GLN A CA 1
ATOM 685 C C . GLN A 1 87 ? -7.358 -9.538 -0.929 1.00 98.12 87 GLN A C 1
ATOM 687 O O . GLN A 1 87 ? -7.589 -10.651 -1.415 1.00 98.12 87 GLN A O 1
ATOM 692 N N . ALA A 1 88 ? -6.687 -8.595 -1.593 1.00 98.19 88 ALA A N 1
ATOM 693 C CA . ALA A 1 88 ? -6.142 -8.806 -2.933 1.00 98.19 88 ALA A CA 1
ATOM 694 C C . ALA A 1 88 ? -5.023 -9.864 -2.927 1.00 98.19 88 ALA A C 1
ATOM 696 O O . ALA A 1 88 ? -5.025 -10.775 -3.760 1.00 98.19 88 ALA A O 1
ATOM 697 N N . LEU A 1 89 ? -4.124 -9.822 -1.938 1.00 98.56 89 LEU A N 1
ATOM 698 C CA . LEU A 1 89 ? -3.065 -10.822 -1.759 1.00 98.56 89 LEU A CA 1
ATOM 699 C C . LEU A 1 89 ? -3.627 -12.214 -1.453 1.00 98.56 89 LEU A C 1
ATOM 701 O O . LEU A 1 89 ? -3.155 -13.199 -2.019 1.00 98.56 89 LEU A O 1
ATOM 705 N N . LYS A 1 90 ? -4.675 -12.321 -0.626 1.00 98.50 90 LYS A N 1
ATOM 706 C CA . LYS A 1 90 ? -5.376 -13.593 -0.363 1.00 98.50 90 LYS A CA 1
ATOM 707 C C . LYS A 1 90 ? -5.961 -14.184 -1.650 1.00 98.50 90 LYS A C 1
ATOM 709 O O . LYS A 1 90 ? -5.858 -15.394 -1.860 1.00 98.50 90 LYS A O 1
ATOM 714 N N . ARG A 1 91 ? -6.540 -13.353 -2.526 1.00 98.38 91 ARG A N 1
ATOM 715 C CA . ARG A 1 91 ? -7.054 -13.789 -3.840 1.00 98.38 91 ARG A CA 1
ATOM 716 C C . ARG A 1 91 ? -5.928 -14.232 -4.768 1.00 98.38 91 ARG A C 1
ATOM 718 O O . ARG A 1 91 ? -6.057 -15.280 -5.392 1.00 98.38 91 ARG A O 1
ATOM 725 N N . LEU A 1 92 ? -4.821 -13.493 -4.811 1.00 98.44 92 LEU A N 1
ATOM 726 C CA . LEU A 1 92 ? -3.634 -13.879 -5.575 1.00 98.44 92 LEU A CA 1
ATOM 727 C C . LEU A 1 92 ? -3.055 -15.215 -5.096 1.00 98.44 92 LEU A C 1
ATOM 729 O O . LEU A 1 92 ? -2.772 -16.093 -5.907 1.00 98.44 92 LEU A O 1
ATOM 733 N N . HIS A 1 93 ? -2.926 -15.394 -3.783 1.00 98.38 93 HIS A N 1
ATOM 734 C CA . HIS A 1 93 ? -2.466 -16.645 -3.189 1.00 98.38 93 HIS A CA 1
ATOM 735 C C . HIS A 1 93 ? -3.392 -17.815 -3.554 1.00 98.38 93 HIS A C 1
ATOM 737 O O . HIS A 1 93 ? -2.919 -18.866 -3.984 1.00 98.38 93 HIS A O 1
ATOM 743 N N . ALA A 1 94 ? -4.714 -17.628 -3.459 1.00 98.25 94 ALA A N 1
ATOM 744 C CA . ALA A 1 94 ? -5.695 -18.637 -3.872 1.00 98.25 94 ALA A CA 1
ATOM 745 C C . ALA A 1 94 ? -5.611 -18.980 -5.370 1.00 98.25 94 ALA A C 1
ATOM 747 O O . ALA A 1 94 ? -5.959 -20.092 -5.765 1.00 98.25 94 ALA A O 1
ATOM 748 N N . ALA A 1 95 ? -5.121 -18.049 -6.186 1.00 97.69 95 ALA A N 1
ATOM 749 C CA . ALA A 1 95 ? -4.899 -18.227 -7.612 1.00 97.69 95 ALA A CA 1
ATOM 750 C C . ALA A 1 95 ? -3.474 -18.716 -7.954 1.00 97.69 95 ALA A C 1
ATOM 752 O O . ALA A 1 95 ? -3.037 -18.640 -9.099 1.00 97.69 95 ALA A O 1
ATOM 753 N N . GLY A 1 96 ? -2.729 -19.226 -6.965 1.00 97.56 96 GLY A N 1
ATOM 754 C CA . GLY A 1 96 ? -1.400 -19.803 -7.176 1.00 97.56 96 GLY A CA 1
ATOM 755 C C . GLY A 1 96 ? -0.322 -18.774 -7.512 1.00 97.56 96 GLY A C 1
ATOM 756 O O . GLY A 1 96 ? 0.647 -19.119 -8.179 1.00 97.56 96 GLY A O 1
ATOM 757 N N . TRP A 1 97 ? -0.487 -17.530 -7.055 1.00 96.75 97 TRP A N 1
ATOM 758 C CA . TRP A 1 97 ? 0.408 -16.401 -7.335 1.00 96.75 97 TRP A CA 1
ATOM 759 C C . TRP A 1 97 ? 0.439 -15.925 -8.795 1.00 96.75 97 TRP A C 1
ATOM 761 O O . TRP A 1 97 ? 1.277 -15.093 -9.146 1.00 96.75 97 TRP A O 1
ATOM 771 N N . ASP A 1 98 ? -0.504 -16.365 -9.632 1.00 94.88 98 ASP A N 1
ATOM 772 C CA . ASP A 1 98 ? -0.623 -15.892 -11.011 1.00 94.88 98 ASP A CA 1
ATOM 773 C C . ASP A 1 98 ? -1.485 -14.620 -11.104 1.00 94.88 98 ASP A C 1
ATOM 775 O O . ASP A 1 98 ? -2.716 -14.662 -11.025 1.00 94.88 98 ASP A O 1
ATOM 779 N N . LEU A 1 99 ? -0.844 -13.470 -11.342 1.00 93.31 99 LEU A N 1
ATOM 780 C CA . LEU A 1 99 ? -1.529 -12.187 -11.541 1.00 93.31 99 LEU A CA 1
ATOM 781 C C . LEU A 1 99 ? -2.551 -12.208 -12.690 1.00 93.31 99 LEU A C 1
ATOM 783 O O . LEU A 1 99 ? -3.531 -11.460 -12.653 1.00 93.31 99 LEU A O 1
ATOM 787 N N . GLN A 1 100 ? -2.357 -13.028 -13.723 1.00 93.69 100 GLN A N 1
ATOM 788 C CA . GLN A 1 100 ? -3.255 -13.041 -14.882 1.00 93.69 100 GLN A CA 1
ATOM 789 C C . GLN A 1 100 ? -4.609 -13.688 -14.572 1.00 93.69 100 GLN A C 1
ATOM 791 O O . GLN A 1 100 ? -5.581 -13.450 -15.290 1.00 93.69 100 GLN A O 1
ATOM 796 N N . THR A 1 101 ? -4.697 -14.435 -13.472 1.00 95.56 101 THR A N 1
ATOM 797 C CA . THR A 1 101 ? -5.899 -15.183 -13.076 1.00 95.56 101 THR A CA 1
ATOM 798 C C . THR A 1 101 ? -6.817 -14.429 -12.112 1.00 95.56 101 THR A C 1
ATOM 800 O O . THR A 1 101 ? -7.962 -14.836 -11.914 1.00 95.56 101 THR A O 1
ATOM 803 N N . ILE A 1 102 ? -6.354 -13.316 -11.535 1.00 97.19 102 ILE A N 1
ATOM 804 C CA . ILE A 1 102 ? -7.158 -12.450 -10.663 1.00 97.19 102 ILE A CA 1
ATOM 805 C C . ILE A 1 102 ? -7.759 -11.269 -11.434 1.00 97.19 102 ILE A C 1
ATOM 807 O O . ILE A 1 102 ? -7.382 -10.970 -12.571 1.00 97.19 102 ILE A O 1
ATOM 811 N N . SER A 1 103 ? -8.725 -10.585 -10.814 1.00 96.62 103 SER A N 1
ATOM 812 C CA . SER A 1 103 ? -9.389 -9.434 -11.428 1.00 96.62 103 SER A CA 1
ATOM 813 C C . SER A 1 103 ? -8.410 -8.281 -11.687 1.00 96.62 103 SER A C 1
ATOM 815 O O . SER A 1 103 ? -7.385 -8.154 -11.018 1.00 96.62 103 SER A O 1
ATOM 817 N N . GLN A 1 104 ? -8.734 -7.393 -12.634 1.00 95.81 104 GLN A N 1
ATOM 818 C CA . GLN A 1 104 ? -7.920 -6.198 -12.889 1.00 95.81 104 GLN A CA 1
ATOM 819 C C . GLN A 1 104 ? -7.753 -5.333 -11.632 1.00 95.81 104 GLN A C 1
ATOM 821 O O . GLN A 1 104 ? -6.652 -4.859 -11.368 1.00 95.81 104 GLN A O 1
ATOM 826 N N . ARG A 1 105 ? -8.825 -5.184 -10.848 1.00 96.62 105 ARG A N 1
ATOM 827 C CA . ARG A 1 105 ? -8.805 -4.479 -9.565 1.00 96.62 105 ARG A CA 1
ATOM 828 C C . ARG A 1 105 ? -7.802 -5.110 -8.598 1.00 96.62 105 ARG A C 1
ATOM 830 O O . ARG A 1 105 ? -6.972 -4.405 -8.034 1.00 96.62 105 ARG A O 1
ATOM 837 N N . ASP A 1 106 ? -7.846 -6.432 -8.434 1.00 98.00 106 ASP A N 1
ATOM 838 C CA . ASP A 1 106 ? -6.926 -7.125 -7.526 1.00 98.00 106 ASP A CA 1
ATOM 839 C C . ASP A 1 106 ? -5.479 -7.032 -8.026 1.00 98.00 106 ASP A C 1
ATOM 841 O O . ASP A 1 106 ? -4.575 -6.811 -7.226 1.00 98.00 106 ASP A O 1
ATOM 845 N N . ARG A 1 107 ? -5.243 -7.115 -9.347 1.00 98.25 107 ARG A N 1
ATOM 846 C CA . ARG A 1 107 ? -3.907 -6.875 -9.920 1.00 98.25 107 ARG A CA 1
ATOM 847 C C . ARG A 1 107 ? -3.375 -5.493 -9.547 1.00 98.25 107 ARG A C 1
ATOM 849 O O . ARG A 1 107 ? -2.233 -5.379 -9.119 1.00 98.25 107 ARG A O 1
ATOM 856 N N . GLN A 1 108 ? -4.192 -4.453 -9.701 1.00 98.25 108 GLN A N 1
ATOM 857 C CA . GLN A 1 108 ? -3.811 -3.077 -9.377 1.00 98.25 108 GLN A CA 1
ATOM 858 C C . GLN A 1 108 ? -3.473 -2.912 -7.888 1.00 98.25 108 GLN A C 1
ATOM 860 O O . GLN A 1 108 ? -2.444 -2.323 -7.563 1.00 98.25 108 GLN A O 1
ATOM 865 N N . LEU A 1 109 ? -4.285 -3.487 -6.995 1.00 98.56 109 LEU A N 1
ATOM 866 C CA . LEU A 1 109 ? -4.030 -3.488 -5.550 1.00 98.56 109 LEU A CA 1
ATOM 867 C C . LEU A 1 109 ? -2.731 -4.220 -5.189 1.00 98.56 109 LEU A C 1
ATOM 869 O O . LEU A 1 109 ? -1.925 -3.694 -4.423 1.00 98.56 109 LEU A O 1
ATOM 873 N N . VAL A 1 110 ? -2.490 -5.394 -5.780 1.00 98.56 110 VAL A N 1
ATOM 874 C CA . VAL A 1 110 ? -1.250 -6.153 -5.556 1.00 98.56 110 VAL A CA 1
ATOM 875 C C . VAL A 1 110 ? -0.028 -5.364 -6.016 1.00 98.56 110 VAL A C 1
ATOM 877 O O . VAL A 1 110 ? 0.993 -5.375 -5.334 1.00 98.56 110 VAL A O 1
ATOM 880 N N . VAL A 1 111 ? -0.096 -4.688 -7.163 1.00 98.50 111 VAL A N 1
ATOM 881 C CA . VAL A 1 111 ? 1.051 -3.920 -7.660 1.00 98.50 111 VAL A CA 1
ATOM 882 C C . VAL A 1 111 ? 1.356 -2.714 -6.773 1.00 98.50 111 VAL A C 1
ATOM 884 O O . VAL A 1 111 ? 2.527 -2.460 -6.504 1.00 98.50 111 VAL A O 1
ATOM 887 N N . LEU A 1 112 ? 0.336 -2.023 -6.253 1.00 98.69 112 LEU A N 1
ATOM 888 C CA . LEU A 1 112 ? 0.541 -0.971 -5.251 1.00 98.69 112 LEU A CA 1
ATOM 889 C C . LEU A 1 112 ? 1.182 -1.526 -3.970 1.00 98.69 112 LEU A C 1
ATOM 891 O O . LEU A 1 112 ? 2.103 -0.909 -3.441 1.00 98.69 112 LEU A O 1
ATOM 895 N N . TRP A 1 113 ? 0.748 -2.706 -3.510 1.00 98.50 113 TRP A N 1
ATOM 896 C CA . TRP A 1 113 ? 1.367 -3.378 -2.363 1.00 98.50 113 TRP A CA 1
ATOM 897 C C . TRP A 1 113 ? 2.836 -3.722 -2.617 1.00 98.50 113 TRP A C 1
ATOM 899 O O . TRP A 1 113 ? 3.686 -3.404 -1.791 1.00 98.50 113 TRP A O 1
ATOM 909 N N . ARG A 1 114 ? 3.154 -4.309 -3.778 1.00 98.38 114 ARG A N 1
ATOM 910 C CA . ARG A 1 114 ? 4.536 -4.639 -4.169 1.00 98.38 114 ARG A CA 1
ATOM 911 C C . ARG A 1 114 ? 5.422 -3.400 -4.208 1.00 98.38 114 ARG A C 1
ATOM 913 O O . ARG A 1 114 ? 6.524 -3.442 -3.676 1.00 98.38 114 ARG A O 1
ATOM 920 N N . LEU A 1 115 ? 4.922 -2.309 -4.793 1.00 98.62 115 LEU A N 1
ATOM 921 C CA . LEU A 1 115 ? 5.631 -1.032 -4.843 1.00 98.62 115 LEU A CA 1
ATOM 922 C C . LEU A 1 115 ? 5.968 -0.530 -3.438 1.00 98.62 115 LEU A C 1
ATOM 924 O O . LEU A 1 115 ? 7.127 -0.237 -3.175 1.00 98.62 115 LEU A O 1
ATOM 928 N N . GLN A 1 116 ? 4.987 -0.457 -2.532 1.00 97.94 116 GLN A N 1
ATOM 929 C CA . GLN A 1 116 ? 5.230 0.008 -1.162 1.00 97.94 116 GLN A CA 1
ATOM 930 C C . GLN A 1 116 ? 6.179 -0.928 -0.40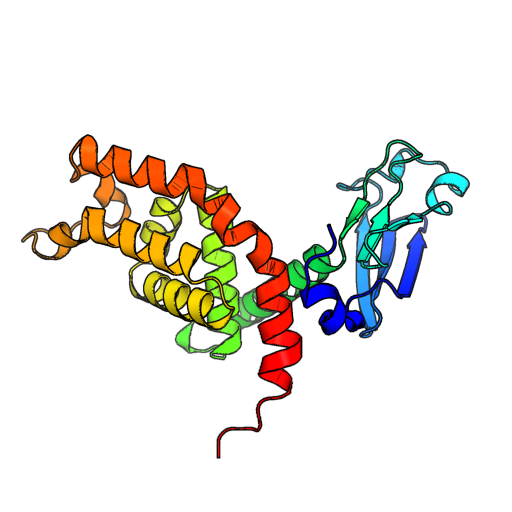6 1.00 97.94 116 GLN A C 1
ATOM 932 O O . GLN A 1 116 ? 7.129 -0.461 0.216 1.00 97.94 116 GLN A O 1
ATOM 937 N N . ALA A 1 117 ? 5.939 -2.240 -0.475 1.00 97.56 117 ALA A N 1
ATOM 938 C CA . ALA A 1 117 ? 6.736 -3.229 0.237 1.00 97.56 117 ALA A CA 1
ATOM 939 C C . ALA A 1 117 ? 8.207 -3.189 -0.195 1.00 97.56 117 ALA A C 1
ATOM 941 O O . ALA A 1 117 ? 9.087 -3.144 0.659 1.00 97.56 117 ALA A O 1
ATOM 942 N N . ASP A 1 118 ? 8.486 -3.173 -1.498 1.00 98.44 118 ASP A N 1
ATOM 943 C CA . ASP A 1 118 ? 9.867 -3.145 -1.980 1.00 98.44 118 ASP A CA 1
ATOM 944 C C . ASP A 1 118 ? 10.522 -1.780 -1.828 1.00 98.44 118 ASP A C 1
ATOM 946 O O . ASP A 1 118 ? 11.686 -1.733 -1.437 1.00 98.44 118 ASP A O 1
ATOM 950 N N . TYR A 1 119 ? 9.781 -0.687 -2.027 1.00 98.00 119 TYR A N 1
ATOM 951 C CA . TYR A 1 119 ? 10.309 0.651 -1.776 1.00 98.00 119 TYR A CA 1
ATOM 952 C C . TYR A 1 119 ? 10.803 0.793 -0.329 1.00 98.00 119 TYR A C 1
ATOM 954 O O . TYR A 1 119 ? 11.946 1.186 -0.105 1.00 98.00 119 TYR A O 1
ATOM 962 N N . TYR A 1 120 ? 9.993 0.390 0.657 1.00 96.50 120 TYR A N 1
ATOM 963 C CA . TYR A 1 120 ? 10.391 0.464 2.067 1.00 96.50 120 TYR A CA 1
ATOM 964 C C . TYR A 1 120 ? 11.448 -0.572 2.479 1.00 96.50 120 TYR A C 1
ATOM 966 O O . TYR A 1 120 ? 12.082 -0.397 3.520 1.00 96.50 120 TYR A O 1
ATOM 974 N N . ASN A 1 121 ? 11.655 -1.632 1.693 1.00 96.31 121 ASN A N 1
ATOM 975 C CA . ASN A 1 121 ? 12.663 -2.654 1.982 1.00 96.31 121 ASN A CA 1
ATOM 976 C C . ASN A 1 121 ? 14.021 -2.376 1.319 1.00 96.31 121 ASN A C 1
ATOM 978 O O . ASN A 1 121 ? 15.047 -2.725 1.902 1.00 96.31 121 ASN A O 1
ATOM 982 N N . GLY A 1 122 ? 14.044 -1.768 0.132 1.00 95.06 122 GLY A N 1
ATOM 983 C CA . GLY A 1 122 ? 15.280 -1.544 -0.622 1.00 95.06 122 GLY A CA 1
ATOM 984 C C . GLY A 1 122 ? 15.149 -0.620 -1.831 1.00 95.06 122 GLY A C 1
ATOM 985 O O . GLY A 1 122 ? 15.915 -0.764 -2.781 1.00 95.06 122 GLY A O 1
ATOM 986 N N . GLY A 1 123 ? 14.196 0.315 -1.810 1.00 97.12 123 GLY A N 1
ATOM 987 C CA . GLY A 1 123 ? 14.073 1.364 -2.823 1.00 97.12 123 GLY A CA 1
ATOM 988 C C . GLY A 1 123 ? 13.380 0.930 -4.117 1.00 97.12 123 GLY A C 1
ATOM 989 O O . GLY A 1 123 ? 12.898 -0.200 -4.276 1.00 97.12 123 GLY A O 1
ATOM 990 N N . LEU A 1 124 ? 13.296 1.858 -5.068 1.00 97.81 124 LEU A N 1
ATOM 991 C CA . LEU A 1 124 ? 12.604 1.656 -6.339 1.00 97.81 124 LEU A CA 1
ATOM 992 C C . LEU A 1 124 ? 13.301 0.621 -7.224 1.00 97.81 124 LEU A C 1
ATOM 994 O O . LEU A 1 124 ? 12.627 -0.107 -7.961 1.00 97.81 124 LEU A O 1
ATOM 998 N N . MET A 1 125 ? 14.630 0.508 -7.136 1.00 97.69 125 MET A N 1
ATOM 999 C CA . MET A 1 125 ? 15.357 -0.524 -7.878 1.00 97.69 125 MET A CA 1
ATOM 1000 C C . MET A 1 125 ? 15.033 -1.929 -7.382 1.00 97.69 125 MET A C 1
ATOM 1002 O O . MET A 1 125 ? 14.904 -2.829 -8.212 1.00 97.69 125 MET A O 1
ATOM 1006 N N . GLN A 1 126 ? 14.815 -2.131 -6.076 1.00 98.31 126 GLN A N 1
ATOM 1007 C CA . GLN A 1 126 ? 14.344 -3.425 -5.578 1.00 98.31 126 GLN A CA 1
ATOM 1008 C C . GLN A 1 126 ? 12.973 -3.774 -6.175 1.00 98.31 126 GLN A C 1
ATOM 1010 O O . GLN A 1 126 ? 12.767 -4.903 -6.626 1.00 98.31 126 GLN A O 1
ATOM 1015 N N . PHE A 1 127 ? 12.058 -2.803 -6.245 1.00 98.50 127 PHE A N 1
ATOM 1016 C CA . PHE A 1 127 ? 10.743 -3.007 -6.855 1.00 98.50 127 PHE A CA 1
ATOM 1017 C C . PHE A 1 127 ? 10.848 -3.413 -8.333 1.00 98.50 127 PHE A C 1
ATOM 1019 O O . PHE A 1 127 ? 10.212 -4.383 -8.756 1.00 98.50 127 PHE A O 1
ATOM 1026 N N . PHE A 1 128 ? 11.662 -2.708 -9.126 1.00 98.19 128 PHE A N 1
ATOM 1027 C CA . PHE A 1 128 ? 11.856 -3.060 -10.533 1.00 98.19 128 PHE A CA 1
ATOM 1028 C C . PHE A 1 128 ? 12.511 -4.436 -10.689 1.00 98.19 128 PHE A C 1
ATOM 1030 O O . PHE A 1 128 ? 12.015 -5.270 -11.450 1.00 98.19 128 PHE A O 1
ATOM 1037 N N . ALA A 1 129 ? 13.580 -4.705 -9.937 1.00 97.56 129 ALA A N 1
ATOM 1038 C CA . ALA A 1 129 ? 14.337 -5.946 -10.046 1.00 97.56 129 ALA A CA 1
ATOM 1039 C C . ALA A 1 129 ? 13.512 -7.184 -9.666 1.00 97.56 129 ALA A C 1
ATOM 1041 O O . ALA A 1 129 ? 13.611 -8.208 -10.337 1.00 97.56 129 ALA A O 1
ATOM 1042 N N . ASN A 1 130 ? 12.653 -7.089 -8.647 1.00 97.69 130 ASN A N 1
ATOM 1043 C CA . ASN A 1 130 ? 11.840 -8.219 -8.190 1.00 97.69 130 ASN A CA 1
ATOM 1044 C C . ASN A 1 130 ? 10.706 -8.594 -9.152 1.00 97.69 130 ASN A C 1
ATOM 1046 O O . ASN A 1 130 ? 10.311 -9.761 -9.209 1.00 97.69 130 ASN A O 1
ATOM 1050 N N . TRP A 1 131 ? 10.142 -7.623 -9.879 1.00 96.50 131 TRP A N 1
ATOM 1051 C CA . TRP A 1 131 ? 8.870 -7.828 -10.586 1.00 96.50 131 TRP A CA 1
ATOM 1052 C C . TRP A 1 131 ? 8.882 -7.509 -12.079 1.00 96.50 131 TRP A C 1
ATOM 1054 O O . TRP A 1 131 ? 7.919 -7.859 -12.775 1.00 96.50 131 TRP A O 1
ATOM 1064 N N . GLY A 1 132 ? 9.943 -6.866 -12.562 1.00 95.75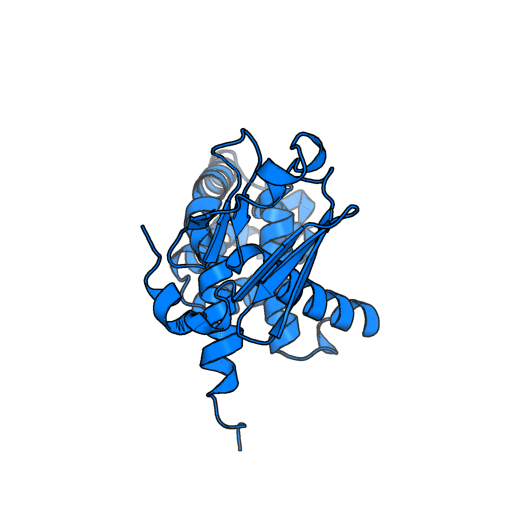 132 GLY A N 1
ATOM 1065 C CA . GLY A 1 132 ? 10.177 -6.557 -13.965 1.00 95.75 132 GLY A CA 1
ATOM 1066 C C . GLY A 1 132 ? 9.180 -5.583 -14.593 1.00 95.75 132 GLY A C 1
ATOM 1067 O O . GLY A 1 132 ? 8.242 -5.075 -13.965 1.00 95.75 132 GLY A O 1
ATOM 1068 N N . MET A 1 133 ? 9.384 -5.357 -15.892 1.00 95.81 133 MET A N 1
ATOM 1069 C CA . MET A 1 133 ? 8.664 -4.352 -16.673 1.00 95.81 133 MET A CA 1
ATOM 1070 C C . MET A 1 133 ? 7.129 -4.464 -16.606 1.00 95.81 133 MET A C 1
ATOM 1072 O O . MET A 1 133 ? 6.489 -3.452 -16.332 1.00 95.81 133 MET A O 1
ATOM 1076 N N . PRO A 1 134 ? 6.492 -5.647 -16.744 1.00 95.62 134 PRO A N 1
ATOM 1077 C CA . PRO A 1 134 ? 5.026 -5.718 -16.743 1.00 95.62 134 PRO A CA 1
ATOM 1078 C C . PRO A 1 134 ? 4.387 -5.217 -15.440 1.00 95.62 134 PRO A C 1
ATOM 1080 O O . PRO A 1 134 ? 3.332 -4.580 -15.452 1.00 95.62 134 PRO A O 1
ATOM 1083 N N . THR A 1 135 ? 5.026 -5.490 -14.297 1.00 97.00 135 THR A N 1
ATOM 1084 C CA . THR A 1 135 ? 4.559 -4.989 -12.996 1.00 97.00 135 THR A CA 1
ATOM 1085 C C . THR A 1 135 ? 4.833 -3.495 -12.864 1.00 97.00 135 THR A C 1
ATOM 1087 O O . THR A 1 135 ? 3.989 -2.756 -12.355 1.00 97.00 135 THR A O 1
ATOM 1090 N N . PHE A 1 136 ? 5.982 -3.042 -13.363 1.00 97.69 136 PHE A N 1
ATOM 1091 C CA . PHE A 1 136 ? 6.379 -1.640 -13.351 1.00 97.69 136 PHE A CA 1
ATOM 1092 C C . PHE A 1 136 ? 5.433 -0.751 -14.175 1.00 97.69 136 PHE A C 1
ATOM 1094 O O . PHE A 1 136 ? 4.964 0.281 -13.693 1.00 97.69 136 PHE A O 1
ATOM 1101 N N . GLU A 1 137 ? 5.059 -1.179 -15.381 1.00 97.94 137 GLU A N 1
ATOM 1102 C CA . GLU A 1 137 ? 4.079 -0.485 -16.225 1.00 97.94 137 GLU A CA 1
ATOM 1103 C C . GLU A 1 137 ? 2.696 -0.444 -15.576 1.00 97.94 137 GLU A C 1
ATOM 1105 O O . GLU A 1 137 ? 2.036 0.600 -15.569 1.00 97.94 137 GLU A O 1
ATOM 1110 N N . LEU A 1 138 ? 2.253 -1.560 -14.988 1.00 98.25 138 LEU A N 1
ATOM 1111 C CA . LEU A 1 138 ? 0.978 -1.598 -14.277 1.00 98.25 138 LEU A CA 1
ATOM 1112 C C . LEU A 1 138 ? 0.983 -0.643 -13.071 1.00 98.25 138 LEU A C 1
ATOM 1114 O O . LEU A 1 138 ? -0.032 0.011 -12.822 1.00 98.25 138 LEU A O 1
ATOM 1118 N N . ALA A 1 139 ? 2.118 -0.495 -12.377 1.00 98.56 139 ALA A N 1
ATOM 1119 C CA . ALA A 1 139 ? 2.283 0.466 -11.284 1.00 98.56 139 ALA A CA 1
ATOM 1120 C C . ALA A 1 139 ? 2.116 1.906 -11.780 1.00 98.56 139 ALA A C 1
ATOM 1122 O O . ALA A 1 139 ? 1.352 2.684 -11.209 1.00 98.56 139 ALA A O 1
ATOM 1123 N N . GLN A 1 140 ? 2.757 2.256 -12.897 1.00 98.56 140 GLN A N 1
ATOM 1124 C CA . GLN A 1 140 ? 2.604 3.576 -13.512 1.00 98.56 140 GLN A CA 1
ATOM 1125 C C . GLN A 1 140 ? 1.144 3.865 -13.900 1.00 98.56 140 GLN A C 1
ATOM 1127 O O . GLN A 1 140 ? 0.643 4.973 -13.668 1.00 98.56 140 GLN A O 1
ATOM 1132 N N . GLN A 1 141 ? 0.448 2.874 -14.466 1.00 98.06 141 GLN A N 1
ATOM 1133 C CA . GLN A 1 141 ? -0.960 2.999 -14.850 1.00 98.06 141 GLN A CA 1
ATOM 1134 C C . GLN A 1 141 ? -1.855 3.242 -13.632 1.00 98.06 141 GLN A C 1
ATOM 1136 O O . GLN A 1 141 ? -2.657 4.177 -13.644 1.00 98.06 141 GLN A O 1
ATOM 1141 N N . VAL A 1 142 ? -1.710 2.443 -12.569 1.00 98.19 142 VAL A N 1
ATOM 1142 C CA . VAL A 1 142 ? -2.545 2.591 -11.369 1.00 98.19 142 VAL A CA 1
ATOM 1143 C C . VAL A 1 142 ? -2.220 3.871 -10.594 1.00 98.19 142 VAL A C 1
ATOM 1145 O O . VAL A 1 142 ? -3.146 4.537 -10.145 1.00 98.19 142 VAL A O 1
ATOM 1148 N N . LEU A 1 143 ? -0.952 4.291 -10.509 1.00 98.69 143 LEU A N 1
ATOM 1149 C CA . LEU A 1 143 ? -0.585 5.572 -9.889 1.00 98.69 143 LEU A CA 1
ATOM 1150 C C . LEU A 1 143 ? -1.238 6.749 -10.622 1.00 98.69 143 LEU A C 1
ATOM 1152 O O . LEU A 1 143 ? -1.775 7.653 -9.987 1.00 98.69 143 LEU A O 1
ATOM 1156 N N . THR A 1 144 ? -1.275 6.715 -11.957 1.00 97.81 144 THR A N 1
ATOM 1157 C CA . THR A 1 144 ? -2.025 7.709 -12.743 1.00 97.81 144 THR A CA 1
ATOM 1158 C C . THR A 1 144 ? -3.522 7.643 -12.430 1.00 97.81 144 THR A C 1
ATOM 1160 O O . THR A 1 144 ? -4.148 8.676 -12.191 1.00 97.81 144 THR A O 1
ATOM 1163 N N . LEU A 1 145 ? -4.089 6.434 -12.394 1.00 96.75 145 LEU A N 1
ATOM 1164 C CA . LEU A 1 145 ? -5.513 6.184 -12.162 1.00 96.75 145 LEU A CA 1
ATOM 1165 C C . LEU A 1 145 ? -6.004 6.723 -10.809 1.00 96.75 145 LEU A C 1
ATOM 1167 O O . LEU A 1 145 ? -7.087 7.303 -10.746 1.00 96.75 145 LEU A O 1
ATOM 1171 N N . ILE A 1 146 ? -5.208 6.572 -9.747 1.00 97.50 146 ILE A N 1
ATOM 1172 C CA . ILE A 1 146 ? -5.546 7.053 -8.395 1.00 97.50 146 ILE A CA 1
ATOM 1173 C C . ILE A 1 146 ? -5.123 8.515 -8.157 1.00 97.50 146 ILE A C 1
ATOM 1175 O O . ILE A 1 146 ? -5.241 9.039 -7.051 1.00 97.50 146 ILE A O 1
ATOM 1179 N N . GLY A 1 147 ? -4.636 9.208 -9.189 1.00 96.88 147 GLY A N 1
ATOM 1180 C CA . GLY A 1 147 ? -4.290 10.626 -9.102 1.00 96.88 147 GLY A CA 1
ATOM 1181 C C . GLY A 1 147 ? -2.966 10.908 -8.388 1.00 96.88 147 GLY A C 1
ATOM 1182 O O . GLY A 1 147 ? -2.861 11.912 -7.685 1.00 96.88 147 GLY A O 1
ATOM 1183 N N . LEU A 1 148 ? -1.959 10.056 -8.592 1.00 98.06 148 LEU A N 1
ATOM 1184 C CA . LEU A 1 148 ? -0.559 10.250 -8.191 1.00 98.06 148 LEU A CA 1
ATOM 1185 C C . LEU A 1 148 ? 0.371 10.381 -9.418 1.00 98.06 148 LEU A C 1
ATOM 1187 O O . LEU A 1 148 ? 1.283 9.570 -9.611 1.00 98.06 148 LEU A O 1
ATOM 1191 N N . PRO A 1 149 ? 0.181 11.404 -10.275 1.00 97.25 149 PRO A N 1
ATOM 1192 C CA . PRO A 1 149 ? 0.973 11.552 -11.496 1.00 97.25 149 PRO A CA 1
ATOM 1193 C C . PRO A 1 149 ? 2.459 11.822 -11.222 1.00 97.25 149 PRO A C 1
ATOM 1195 O O . PRO A 1 149 ? 3.292 11.434 -12.031 1.00 97.25 149 PRO A O 1
ATOM 1198 N N . ALA A 1 150 ? 2.805 12.447 -10.092 1.00 98.06 150 ALA A N 1
ATOM 1199 C CA . ALA A 1 150 ? 4.198 12.713 -9.733 1.00 98.06 150 ALA A CA 1
ATOM 1200 C C . ALA A 1 150 ? 4.961 11.424 -9.378 1.00 98.06 150 ALA A C 1
ATOM 1202 O O . ALA A 1 150 ? 6.050 11.208 -9.897 1.00 98.06 150 ALA A O 1
ATOM 1203 N N . ALA A 1 151 ? 4.360 10.526 -8.586 1.00 98.38 151 ALA A N 1
ATOM 1204 C CA . ALA A 1 151 ? 4.929 9.201 -8.322 1.00 98.38 151 ALA A CA 1
ATOM 1205 C C . ALA A 1 151 ? 5.052 8.379 -9.617 1.00 98.38 151 ALA A C 1
ATOM 1207 O O . ALA A 1 151 ? 6.069 7.737 -9.861 1.00 98.38 151 ALA A O 1
ATOM 1208 N N . CYS A 1 152 ? 4.042 8.447 -10.494 1.00 98.50 152 CYS A N 1
ATOM 1209 C CA . CYS A 1 152 ? 4.109 7.821 -11.816 1.00 98.50 152 CYS A CA 1
ATOM 1210 C C . CYS A 1 152 ? 5.287 8.358 -12.647 1.00 98.50 152 CYS A C 1
ATOM 1212 O O . CYS A 1 152 ? 6.002 7.578 -13.275 1.00 98.50 152 CYS A O 1
ATOM 1214 N N . GLN A 1 153 ? 5.505 9.677 -12.638 1.00 98.50 153 GLN A N 1
ATOM 1215 C CA . GLN A 1 153 ? 6.623 10.290 -13.347 1.00 98.50 153 GLN A CA 1
ATOM 1216 C C . GLN A 1 153 ? 7.968 9.843 -12.771 1.00 98.50 153 GLN A C 1
ATOM 1218 O O . GLN A 1 153 ? 8.844 9.500 -13.551 1.00 98.50 153 GLN A O 1
ATOM 1223 N N . ALA A 1 154 ? 8.109 9.749 -11.447 1.00 98.38 154 ALA A N 1
ATOM 1224 C CA . ALA A 1 154 ? 9.336 9.254 -10.825 1.00 98.38 154 ALA A CA 1
ATOM 1225 C C . ALA A 1 154 ? 9.678 7.816 -11.257 1.00 98.38 154 ALA A C 1
ATOM 1227 O O . ALA A 1 154 ? 10.835 7.530 -11.545 1.00 98.38 154 ALA A O 1
ATOM 1228 N N . LEU A 1 155 ? 8.682 6.930 -11.408 1.00 98.56 155 LEU A N 1
ATOM 1229 C CA . LEU A 1 155 ? 8.915 5.593 -11.975 1.00 98.56 155 LEU A CA 1
ATOM 1230 C C . LEU A 1 155 ? 9.387 5.655 -13.438 1.00 98.56 155 LEU A C 1
ATOM 1232 O O . LEU A 1 155 ? 10.270 4.905 -13.843 1.00 98.56 155 LEU A O 1
ATOM 1236 N N . ARG A 1 156 ? 8.828 6.553 -14.254 1.00 98.50 156 ARG A N 1
ATOM 1237 C CA . ARG A 1 156 ? 9.298 6.733 -15.640 1.00 98.50 156 ARG A CA 1
ATOM 1238 C C . ARG A 1 156 ? 10.717 7.284 -15.693 1.00 98.50 156 ARG A C 1
ATOM 1240 O O . ARG A 1 156 ? 11.504 6.830 -16.517 1.00 98.50 156 ARG A O 1
ATOM 1247 N N . ASP A 1 157 ? 11.027 8.233 -14.819 1.00 98.50 157 ASP A N 1
ATOM 1248 C CA . ASP A 1 157 ? 12.351 8.837 -14.718 1.00 98.50 157 ASP A CA 1
ATOM 1249 C C . ASP A 1 157 ? 13.384 7.805 -14.264 1.00 98.50 157 ASP A C 1
ATOM 1251 O O . ASP A 1 157 ? 14.463 7.756 -14.843 1.00 98.50 157 ASP A O 1
ATOM 1255 N N . LEU A 1 158 ? 13.031 6.940 -13.306 1.00 98.25 158 LEU A N 1
ATOM 1256 C CA . LEU A 1 158 ? 13.859 5.810 -12.883 1.00 98.25 158 LEU A CA 1
ATOM 1257 C C . LEU A 1 158 ? 14.192 4.911 -14.073 1.00 98.25 158 LEU A C 1
ATOM 1259 O O . LEU A 1 158 ? 15.358 4.641 -14.339 1.00 98.25 158 LEU A O 1
ATOM 1263 N N . TYR A 1 159 ? 13.168 4.486 -14.814 1.00 97.94 159 TYR A N 1
ATOM 1264 C CA . TYR A 1 159 ? 13.369 3.633 -15.977 1.00 97.94 159 TYR A CA 1
ATOM 1265 C C . TYR A 1 159 ? 14.261 4.287 -17.036 1.00 97.94 159 TYR A C 1
ATOM 1267 O O . TYR A 1 159 ? 15.142 3.641 -17.597 1.00 97.94 159 TYR A O 1
ATOM 1275 N N . ALA A 1 160 ? 14.082 5.587 -17.276 1.00 98.12 160 ALA A N 1
ATOM 1276 C CA . ALA A 1 160 ? 14.877 6.329 -18.247 1.00 98.12 160 ALA A CA 1
ATOM 1277 C C . ALA A 1 160 ? 16.382 6.345 -17.925 1.00 98.12 160 ALA A C 1
ATOM 1279 O O . ALA A 1 160 ? 17.175 6.484 -18.855 1.00 98.12 160 ALA A O 1
ATOM 1280 N N . VAL A 1 161 ? 16.781 6.171 -16.656 1.00 98.12 161 VAL A N 1
ATOM 1281 C CA . VAL A 1 161 ? 18.200 6.067 -16.266 1.00 98.12 161 VAL A CA 1
ATOM 1282 C C . VAL A 1 161 ? 18.863 4.850 -16.909 1.00 98.12 161 VAL A C 1
ATOM 1284 O O . VAL A 1 161 ? 19.986 4.946 -17.389 1.00 98.12 161 VAL A O 1
ATOM 1287 N N . PHE A 1 162 ? 18.168 3.714 -16.949 1.00 96.88 162 PHE A N 1
ATOM 1288 C CA . PHE A 1 162 ? 18.736 2.449 -17.419 1.00 96.88 162 PHE A CA 1
ATOM 1289 C C . PHE A 1 162 ? 18.101 1.926 -18.712 1.00 96.88 162 PHE A C 1
ATOM 1291 O O . PHE A 1 162 ? 18.475 0.854 -19.177 1.00 96.88 162 PHE A O 1
ATOM 1298 N N . ALA A 1 163 ? 17.196 2.681 -19.340 1.00 95.94 163 ALA A N 1
ATOM 1299 C CA . ALA A 1 163 ? 16.527 2.287 -20.583 1.00 95.94 163 ALA A CA 1
ATOM 1300 C C . ALA A 1 163 ? 17.513 1.953 -21.716 1.00 95.94 163 ALA A C 1
ATOM 1302 O O . ALA A 1 163 ? 17.255 1.056 -22.509 1.00 95.94 163 ALA A O 1
ATOM 1303 N N . ARG A 1 164 ? 18.683 2.614 -21.763 1.00 95.19 164 ARG A N 1
ATOM 1304 C CA . ARG A 1 164 ? 19.735 2.307 -22.751 1.00 95.19 164 ARG A CA 1
ATOM 1305 C C . ARG A 1 164 ? 20.228 0.857 -22.684 1.00 95.19 164 ARG A C 1
ATOM 1307 O O . ARG A 1 164 ? 20.770 0.366 -23.666 1.00 95.19 164 ARG A O 1
ATOM 1314 N N . LEU A 1 165 ? 20.070 0.195 -21.535 1.00 94.81 165 LEU A N 1
ATOM 1315 C CA . LEU A 1 165 ? 20.509 -1.182 -21.339 1.00 94.81 165 LEU A CA 1
ATOM 1316 C C . LEU A 1 165 ? 19.635 -2.193 -22.095 1.00 94.81 165 LEU A C 1
ATOM 1318 O O . LEU A 1 165 ? 20.059 -3.328 -22.271 1.00 94.81 165 LEU A O 1
ATOM 1322 N N . GLU A 1 166 ? 18.449 -1.801 -22.579 1.00 90.19 166 GLU A N 1
ATOM 1323 C CA . GLU A 1 166 ? 17.629 -2.661 -23.448 1.00 90.19 166 GLU A CA 1
ATOM 1324 C C . GLU A 1 166 ? 18.296 -2.965 -24.793 1.00 90.19 166 GLU A C 1
ATOM 1326 O O . GLU A 1 166 ? 18.029 -4.006 -25.392 1.00 90.19 166 GLU A O 1
ATOM 1331 N N . ASP A 1 167 ? 19.153 -2.058 -25.267 1.00 92.06 167 ASP A N 1
ATOM 1332 C CA . ASP A 1 167 ? 19.866 -2.193 -26.537 1.00 92.06 167 ASP A CA 1
ATOM 1333 C C . ASP A 1 167 ? 21.192 -2.969 -26.391 1.00 92.06 167 ASP A C 1
ATOM 1335 O O . ASP A 1 167 ? 21.899 -3.180 -27.384 1.00 92.06 167 ASP A O 1
ATOM 1339 N N . GLU A 1 168 ? 21.556 -3.389 -25.173 1.00 92.12 168 GLU A N 1
ATOM 1340 C CA . GLU A 1 168 ? 22.774 -4.164 -24.941 1.00 92.12 168 GLU A CA 1
ATOM 1341 C C . GLU A 1 168 ? 22.645 -5.567 -25.560 1.00 92.12 168 GLU A C 1
ATOM 1343 O O . GLU A 1 168 ? 21.597 -6.213 -25.478 1.00 92.12 168 GLU A O 1
ATOM 1348 N N . PRO A 1 169 ? 23.707 -6.082 -26.205 1.00 83.31 169 PRO A N 1
ATOM 1349 C CA . PRO A 1 169 ? 23.661 -7.383 -26.867 1.00 83.31 169 PRO A CA 1
ATOM 1350 C C . PRO A 1 169 ? 23.625 -8.554 -25.875 1.00 83.31 169 PRO A C 1
ATOM 1352 O O . PRO A 1 169 ? 23.295 -9.677 -26.265 1.00 83.31 169 PRO A O 1
ATOM 1355 N N . GLU A 1 170 ? 24.020 -8.313 -24.626 1.00 89.19 170 GLU A N 1
ATOM 1356 C CA . GLU A 1 170 ? 24.011 -9.291 -23.546 1.00 89.19 170 GLU A CA 1
ATOM 1357 C C . GLU A 1 170 ? 22.717 -9.163 -22.738 1.00 89.19 170 GLU A C 1
ATOM 1359 O O . GLU A 1 170 ? 22.260 -8.064 -22.441 1.00 89.19 170 GLU A O 1
ATOM 1364 N N . GLU A 1 171 ? 22.127 -10.299 -22.361 1.00 90.81 171 GLU A N 1
ATOM 1365 C CA . GLU A 1 171 ? 20.980 -10.305 -21.456 1.00 90.81 171 GLU A CA 1
ATOM 1366 C C . GLU A 1 171 ? 21.443 -9.888 -20.054 1.00 90.81 171 GLU A C 1
ATOM 1368 O O . GLU A 1 171 ? 22.216 -10.595 -19.403 1.00 90.81 171 GLU A O 1
ATOM 1373 N N . ILE A 1 172 ? 20.976 -8.725 -19.597 1.00 92.94 172 ILE A N 1
ATOM 1374 C CA . ILE A 1 172 ? 21.297 -8.185 -18.276 1.00 92.94 172 ILE A CA 1
ATOM 1375 C C . ILE A 1 172 ? 20.223 -8.635 -17.288 1.00 92.94 172 ILE A C 1
ATOM 1377 O O . ILE A 1 172 ? 19.050 -8.281 -17.408 1.00 92.94 172 ILE A O 1
ATOM 1381 N N . GLU A 1 173 ? 20.628 -9.397 -16.271 1.00 95.31 173 GLU A N 1
ATOM 1382 C CA . GLU A 1 173 ? 19.739 -9.720 -15.157 1.00 95.31 173 GLU A CA 1
ATOM 1383 C C . GLU A 1 173 ? 19.310 -8.438 -14.428 1.00 95.31 173 GLU A C 1
ATOM 1385 O O . GLU A 1 173 ? 20.134 -7.562 -14.155 1.00 95.31 173 GLU A O 1
ATOM 1390 N N . LEU A 1 174 ? 18.032 -8.331 -14.048 1.00 95.81 174 LEU A N 1
ATOM 1391 C CA . LEU A 1 174 ? 17.484 -7.083 -13.501 1.00 95.81 174 LEU A CA 1
ATOM 1392 C C . LEU A 1 174 ? 18.215 -6.607 -12.232 1.00 95.81 174 LEU A C 1
ATOM 1394 O O . LEU A 1 174 ? 18.459 -5.416 -12.059 1.00 95.81 174 LEU A O 1
ATOM 1398 N N . TRP A 1 175 ? 18.628 -7.533 -11.364 1.00 96.00 175 TRP A N 1
ATOM 1399 C CA . TRP A 1 175 ? 19.410 -7.241 -10.150 1.00 96.00 175 TRP A CA 1
ATOM 1400 C C . TRP A 1 175 ? 20.859 -6.824 -10.431 1.00 96.00 175 TRP A C 1
ATOM 1402 O O . TRP A 1 175 ? 21.544 -6.352 -9.528 1.00 96.00 175 TRP A O 1
ATOM 1412 N N . SER A 1 176 ? 21.342 -6.988 -11.662 1.00 96.44 176 SER A N 1
ATOM 1413 C CA . SER A 1 176 ? 22.657 -6.504 -12.085 1.00 96.44 176 SER A CA 1
ATOM 1414 C C . SER A 1 176 ? 22.614 -5.114 -12.710 1.00 96.44 176 SER A C 1
ATOM 1416 O O . SER A 1 176 ? 23.677 -4.543 -12.899 1.00 96.44 176 SER A O 1
ATOM 1418 N N . ILE A 1 177 ? 21.443 -4.524 -12.987 1.00 96.69 177 ILE A N 1
ATOM 1419 C CA . ILE A 1 177 ? 21.336 -3.227 -13.685 1.00 96.69 177 ILE A CA 1
ATOM 1420 C C . ILE A 1 177 ? 22.288 -2.169 -13.110 1.00 96.69 177 ILE A C 1
ATOM 1422 O O . ILE A 1 177 ? 23.078 -1.606 -13.860 1.00 96.69 177 ILE A O 1
ATOM 1426 N N . CYS A 1 178 ? 22.311 -1.964 -11.788 1.00 95.62 178 CYS A N 1
ATOM 1427 C CA . CYS A 1 178 ? 23.165 -0.951 -11.152 1.00 95.62 178 CYS A CA 1
ATOM 1428 C C . CYS A 1 178 ? 24.671 -1.130 -11.419 1.00 95.62 178 CYS A C 1
ATOM 1430 O O . CYS A 1 178 ? 25.406 -0.145 -11.434 1.00 95.62 178 CYS A O 1
ATOM 1432 N N . SER A 1 179 ? 25.154 -2.355 -11.670 1.00 96.50 179 SER A N 1
ATOM 1433 C CA . SER A 1 179 ? 26.572 -2.583 -11.992 1.00 96.50 179 SER A CA 1
ATOM 1434 C C . SER A 1 179 ? 26.947 -2.206 -13.428 1.00 96.50 179 SER A C 1
ATOM 1436 O O . SER A 1 179 ? 28.132 -2.144 -13.743 1.00 96.50 179 SER A O 1
ATOM 1438 N N . TRP A 1 180 ? 25.955 -1.988 -14.295 1.00 97.06 180 TRP A N 1
ATOM 1439 C CA . TRP A 1 180 ? 26.120 -1.549 -15.689 1.00 97.06 180 TRP A CA 1
ATOM 1440 C C . TRP A 1 180 ? 25.951 -0.035 -15.864 1.00 97.06 180 TRP A C 1
ATOM 1442 O O . TRP A 1 180 ? 26.119 0.496 -16.969 1.00 97.06 180 TRP A O 1
ATOM 1452 N N . LEU A 1 181 ? 25.608 0.653 -14.779 1.00 97.06 181 LEU A N 1
ATOM 1453 C CA . LEU A 1 181 ? 25.429 2.093 -14.736 1.00 97.06 181 LEU A CA 1
ATOM 1454 C C . LEU A 1 181 ? 26.714 2.786 -14.294 1.00 97.06 181 LEU A C 1
ATOM 1456 O O . LEU A 1 181 ? 27.493 2.248 -13.501 1.00 97.06 181 LEU A O 1
ATOM 1460 N N . ASP A 1 182 ? 26.929 3.994 -14.801 1.00 97.56 182 ASP A N 1
ATOM 1461 C CA . ASP A 1 182 ? 27.991 4.856 -14.298 1.00 97.56 182 ASP A CA 1
ATOM 1462 C C . ASP A 1 182 ? 27.629 5.479 -12.933 1.00 97.56 182 ASP A C 1
ATOM 1464 O O . ASP A 1 182 ? 26.566 5.239 -12.352 1.00 97.56 182 ASP A O 1
ATOM 1468 N N . GLU A 1 183 ? 28.561 6.245 -12.364 1.00 97.81 183 GLU A N 1
ATOM 1469 C CA . GLU A 1 183 ? 28.372 6.881 -11.056 1.00 97.81 183 GLU A CA 1
ATOM 1470 C C . GLU A 1 183 ? 27.241 7.922 -11.070 1.00 97.81 183 GLU A C 1
ATOM 1472 O O . GLU A 1 183 ? 26.512 8.045 -10.088 1.00 97.81 183 GLU A O 1
ATOM 1477 N N . ALA A 1 184 ? 27.058 8.650 -12.176 1.00 98.00 184 ALA A N 1
ATOM 1478 C CA . ALA A 1 184 ? 26.030 9.683 -12.284 1.00 98.00 184 ALA A CA 1
ATOM 1479 C C . ALA A 1 184 ? 24.632 9.074 -12.459 1.00 98.00 184 ALA A C 1
ATOM 1481 O O . ALA A 1 184 ? 23.664 9.572 -11.884 1.00 98.00 184 ALA A O 1
ATOM 1482 N N . GLU A 1 185 ? 24.527 7.986 -13.218 1.00 98.12 185 GLU A N 1
ATOM 1483 C CA . GLU A 1 185 ? 23.307 7.198 -13.378 1.00 98.12 185 GLU A CA 1
ATOM 1484 C C . GLU A 1 185 ? 22.876 6.572 -12.042 1.00 98.12 185 GLU A C 1
ATOM 1486 O O . GLU A 1 185 ? 21.720 6.716 -11.646 1.00 98.12 185 GLU A O 1
ATOM 1491 N N . ASN A 1 186 ? 23.801 5.959 -11.293 1.00 97.94 186 ASN A N 1
ATOM 1492 C CA . ASN A 1 186 ? 23.493 5.430 -9.958 1.00 97.94 186 ASN A CA 1
ATOM 1493 C C . ASN A 1 186 ? 23.095 6.541 -8.972 1.00 97.94 186 ASN A C 1
ATOM 1495 O O . ASN A 1 186 ? 22.083 6.411 -8.290 1.00 97.94 186 ASN A O 1
ATOM 1499 N N . ALA A 1 187 ? 23.807 7.672 -8.957 1.00 97.94 187 ALA A N 1
ATOM 1500 C CA . ALA A 1 187 ? 23.428 8.809 -8.116 1.00 97.94 187 ALA A CA 1
ATOM 1501 C C . ALA A 1 187 ? 22.025 9.342 -8.457 1.00 97.94 187 ALA A C 1
ATOM 1503 O O . ALA A 1 187 ? 21.281 9.762 -7.573 1.00 97.94 187 ALA A O 1
ATOM 1504 N N . ARG A 1 188 ? 21.627 9.297 -9.735 1.00 97.88 188 ARG A N 1
ATOM 1505 C CA . ARG A 1 188 ? 20.282 9.705 -10.150 1.00 97.88 188 ARG A CA 1
ATOM 1506 C C . ARG A 1 188 ? 19.192 8.768 -9.624 1.00 97.88 188 ARG A C 1
ATOM 1508 O O . ARG A 1 188 ? 18.089 9.239 -9.349 1.00 97.88 188 ARG A O 1
ATOM 1515 N N . ILE A 1 189 ? 19.476 7.472 -9.500 1.00 97.94 189 ILE A N 1
ATOM 1516 C CA . ILE A 1 189 ? 18.567 6.509 -8.864 1.00 97.94 189 ILE A CA 1
ATOM 1517 C C . ILE A 1 189 ? 18.392 6.859 -7.384 1.00 97.94 189 ILE A C 1
ATOM 1519 O O . ILE A 1 189 ? 17.253 6.986 -6.938 1.00 97.94 189 ILE A O 1
ATOM 1523 N N . ASP A 1 190 ? 19.491 7.106 -6.666 1.00 97.56 190 ASP A N 1
ATOM 1524 C CA . ASP A 1 190 ? 19.451 7.473 -5.244 1.00 97.56 190 ASP A CA 1
ATOM 1525 C C . ASP A 1 190 ? 18.612 8.747 -5.012 1.00 97.56 190 ASP A C 1
ATOM 1527 O O . ASP A 1 190 ? 17.755 8.790 -4.131 1.00 97.56 190 ASP A O 1
ATOM 1531 N N . GLU A 1 191 ? 18.771 9.769 -5.862 1.00 97.38 191 GLU A N 1
ATOM 1532 C CA . GLU A 1 191 ? 17.961 10.997 -5.800 1.00 97.38 191 GLU A CA 1
ATOM 1533 C C . GLU A 1 191 ? 16.456 10.753 -5.994 1.00 97.38 191 GLU A C 1
ATOM 1535 O O . GLU A 1 191 ? 15.627 11.470 -5.424 1.00 97.38 191 GLU A O 1
ATOM 1540 N N . LEU A 1 192 ? 16.090 9.801 -6.858 1.00 97.31 192 LEU A N 1
ATOM 1541 C CA . LEU A 1 192 ? 14.693 9.439 -7.092 1.00 97.31 192 LEU A CA 1
ATOM 1542 C C . LEU A 1 192 ? 14.120 8.681 -5.890 1.00 97.31 192 LEU A C 1
ATOM 1544 O O . LEU A 1 192 ? 12.977 8.946 -5.508 1.00 97.31 192 LEU A O 1
ATOM 1548 N N . ASP A 1 193 ? 14.910 7.792 -5.286 1.00 96.88 193 ASP A N 1
ATOM 1549 C CA . ASP A 1 193 ? 14.538 7.023 -4.096 1.00 96.88 193 ASP A CA 1
ATOM 1550 C C . ASP A 1 193 ? 14.321 7.919 -2.867 1.00 96.88 193 ASP A C 1
ATOM 1552 O O . ASP A 1 193 ? 13.293 7.789 -2.187 1.00 96.88 193 ASP A O 1
ATOM 1556 N N . ASP A 1 194 ? 15.226 8.875 -2.630 1.00 95.31 194 ASP A N 1
ATOM 1557 C CA . ASP A 1 194 ? 15.230 9.778 -1.466 1.00 95.31 194 ASP A CA 1
ATOM 1558 C C . ASP A 1 194 ? 13.981 10.672 -1.359 1.00 95.31 194 ASP A C 1
ATOM 1560 O O . ASP A 1 194 ? 13.669 11.181 -0.282 1.00 95.31 194 ASP A O 1
ATOM 1564 N N . GLY A 1 195 ? 13.264 10.894 -2.465 1.00 93.44 195 GLY A N 1
ATOM 1565 C CA . GLY A 1 195 ? 12.060 11.731 -2.501 1.00 93.44 195 GLY A CA 1
ATOM 1566 C C . GLY A 1 195 ? 10.754 10.973 -2.723 1.00 93.44 195 GLY A C 1
ATOM 1567 O O . GLY A 1 195 ? 9.688 11.598 -2.760 1.00 93.44 195 GLY A O 1
ATOM 1568 N N . PHE A 1 196 ? 10.807 9.658 -2.944 1.00 97.88 196 PHE A N 1
ATOM 1569 C CA . PHE A 1 196 ? 9.640 8.915 -3.415 1.00 97.88 196 PHE A CA 1
ATOM 1570 C C . PHE A 1 196 ? 8.566 8.733 -2.332 1.00 97.88 196 PHE A C 1
ATOM 1572 O O . PHE A 1 196 ? 7.376 8.777 -2.651 1.00 97.88 196 PHE A O 1
ATOM 1579 N N . ASP A 1 197 ? 8.948 8.619 -1.057 1.00 96.88 197 ASP A N 1
ATOM 1580 C CA . ASP A 1 197 ? 8.040 8.511 0.093 1.00 96.88 197 ASP A CA 1
ATOM 1581 C C . ASP A 1 197 ? 7.033 9.669 0.141 1.00 96.88 197 ASP A C 1
ATOM 1583 O O . ASP A 1 197 ? 5.830 9.454 0.305 1.00 96.88 197 ASP A O 1
ATOM 1587 N N . ALA A 1 198 ? 7.501 10.894 -0.100 1.00 97.31 198 ALA A N 1
ATOM 1588 C CA . ALA A 1 198 ? 6.672 12.087 -0.151 1.00 97.31 198 ALA A CA 1
ATOM 1589 C C . ALA A 1 198 ? 5.680 12.050 -1.324 1.00 97.31 198 ALA A C 1
ATOM 1591 O O . ALA A 1 198 ? 4.561 12.555 -1.204 1.00 97.31 198 ALA A O 1
ATOM 1592 N N . LEU A 1 199 ? 6.057 11.433 -2.449 1.00 97.88 199 LEU A N 1
ATOM 1593 C CA . LEU A 1 199 ? 5.188 11.290 -3.623 1.00 97.88 199 LEU A CA 1
ATOM 1594 C C . LEU A 1 199 ? 4.072 10.264 -3.406 1.00 97.88 199 LEU A C 1
ATOM 1596 O O . LEU A 1 199 ? 3.010 10.386 -4.023 1.00 97.88 199 LEU A O 1
ATOM 1600 N N . ILE A 1 200 ? 4.297 9.272 -2.541 1.00 97.38 200 ILE A N 1
ATOM 1601 C CA . ILE A 1 200 ? 3.318 8.230 -2.203 1.00 97.38 200 ILE A CA 1
ATOM 1602 C C . ILE A 1 200 ? 2.681 8.415 -0.820 1.00 97.38 200 ILE A C 1
ATOM 1604 O O . ILE A 1 200 ? 1.909 7.557 -0.399 1.00 97.38 200 ILE A O 1
ATOM 1608 N N . ALA A 1 201 ? 2.929 9.532 -0.131 1.00 95.62 201 ALA A N 1
ATOM 1609 C CA . ALA A 1 201 ? 2.377 9.794 1.202 1.00 95.62 201 ALA A CA 1
ATOM 1610 C C . ALA A 1 201 ? 0.837 9.730 1.232 1.00 95.62 201 ALA A C 1
ATOM 1612 O O . ALA A 1 201 ? 0.246 9.198 2.168 1.00 95.62 201 ALA A O 1
ATOM 1613 N N . ASP A 1 202 ? 0.183 10.206 0.167 1.00 95.69 202 ASP A N 1
ATOM 1614 C CA . ASP A 1 202 ? -1.277 10.159 0.012 1.00 95.69 202 ASP A CA 1
ATOM 1615 C C . ASP A 1 202 ? -1.777 8.866 -0.673 1.00 95.69 202 ASP A C 1
ATOM 1617 O O . ASP A 1 202 ? -2.954 8.772 -1.036 1.00 95.69 202 ASP A O 1
ATOM 1621 N N . LEU A 1 203 ? -0.917 7.868 -0.912 1.00 97.81 203 LEU A N 1
ATOM 1622 C CA . LEU A 1 203 ? -1.299 6.643 -1.627 1.00 97.81 203 LEU A CA 1
ATOM 1623 C C . LEU A 1 203 ? -2.453 5.900 -0.947 1.00 97.81 203 LEU A C 1
ATOM 1625 O O . LEU A 1 203 ? -3.430 5.643 -1.656 1.00 97.81 203 LEU A O 1
ATOM 1629 N N . PRO A 1 204 ? -2.436 5.619 0.373 1.00 97.50 204 PRO A N 1
ATOM 1630 C CA . PRO A 1 204 ? -3.535 4.904 1.022 1.00 97.50 204 PRO A CA 1
ATOM 1631 C C . PRO A 1 204 ? -4.882 5.605 0.824 1.00 97.50 204 PRO A C 1
ATOM 1633 O O . PRO A 1 204 ? -5.851 4.994 0.372 1.00 97.50 204 PRO A O 1
ATOM 1636 N N . ILE A 1 205 ? -4.939 6.919 1.069 1.00 97.00 205 ILE A N 1
ATOM 1637 C CA . ILE A 1 205 ? -6.198 7.665 0.991 1.00 97.00 205 ILE A CA 1
ATOM 1638 C C . ILE A 1 205 ? -6.720 7.782 -0.447 1.00 97.00 205 ILE A C 1
ATOM 1640 O O . ILE A 1 205 ? -7.927 7.682 -0.678 1.00 97.00 205 ILE A O 1
ATOM 1644 N N . ARG A 1 206 ? -5.831 7.947 -1.432 1.00 97.69 206 ARG A N 1
ATOM 1645 C CA . ARG A 1 206 ? -6.206 8.008 -2.854 1.00 97.69 206 ARG A CA 1
ATOM 1646 C C . ARG A 1 206 ? -6.634 6.654 -3.398 1.00 97.69 206 ARG A C 1
ATOM 1648 O O . ARG A 1 206 ? -7.614 6.583 -4.137 1.00 97.69 206 ARG A O 1
ATOM 1655 N N . ALA A 1 207 ? -5.936 5.588 -3.016 1.00 97.88 207 ALA A N 1
ATOM 1656 C CA . ALA A 1 207 ? -6.303 4.231 -3.389 1.00 97.88 207 ALA A CA 1
ATOM 1657 C C . ALA A 1 207 ? -7.671 3.863 -2.801 1.00 97.88 207 ALA A C 1
ATOM 1659 O O . ALA A 1 207 ? -8.549 3.426 -3.542 1.00 97.88 207 ALA A O 1
ATOM 1660 N N . LEU A 1 208 ? -7.901 4.112 -1.509 1.00 97.88 208 LEU A N 1
ATOM 1661 C CA . LEU A 1 208 ? -9.194 3.854 -0.869 1.00 97.88 208 LEU A CA 1
ATOM 1662 C C . LEU A 1 208 ? -10.326 4.656 -1.510 1.00 97.88 208 LEU A C 1
ATOM 1664 O O . LEU A 1 208 ? -11.378 4.091 -1.799 1.00 97.88 208 LEU A O 1
ATOM 1668 N N . HIS A 1 209 ? -10.114 5.944 -1.795 1.00 97.06 209 HIS A N 1
ATOM 1669 C CA . HIS A 1 209 ? -11.106 6.759 -2.503 1.00 97.06 209 HIS A CA 1
ATOM 1670 C C . HIS A 1 209 ? -11.446 6.170 -3.873 1.00 97.06 209 HIS A C 1
ATOM 1672 O O . HIS A 1 209 ? -12.616 5.944 -4.179 1.00 97.06 209 HIS A O 1
ATOM 1678 N N . HIS A 1 210 ? -10.434 5.819 -4.666 1.00 96.94 210 HIS A N 1
ATOM 1679 C CA . HIS A 1 210 ? -10.653 5.215 -5.973 1.00 96.94 210 HIS A CA 1
ATOM 1680 C C . HIS A 1 210 ? -11.408 3.884 -5.876 1.00 96.94 210 HIS A C 1
ATOM 1682 O O . HIS A 1 210 ? -12.447 3.693 -6.508 1.00 96.94 210 HIS A O 1
ATOM 1688 N N . PHE A 1 211 ? -10.902 2.958 -5.067 1.00 96.44 211 PHE A N 1
ATOM 1689 C CA . PHE A 1 211 ? -11.382 1.586 -5.050 1.00 96.44 211 PHE A CA 1
ATOM 1690 C C . PHE A 1 211 ? -12.688 1.414 -4.265 1.00 96.44 211 PHE A C 1
ATOM 1692 O O . PHE A 1 211 ? -13.435 0.479 -4.558 1.00 96.44 211 PHE A O 1
ATOM 1699 N N . LEU A 1 212 ? -12.996 2.258 -3.282 1.00 94.50 212 LEU A N 1
ATOM 1700 C CA . LEU A 1 212 ? -14.229 2.129 -2.495 1.00 94.50 212 LEU A CA 1
ATOM 1701 C C . LEU A 1 212 ? -15.351 3.045 -2.984 1.00 94.50 212 LEU A C 1
ATOM 1703 O O . LEU A 1 212 ? -16.515 2.665 -2.859 1.00 94.50 212 LEU A O 1
ATOM 1707 N N . ILE A 1 213 ? -15.019 4.206 -3.554 1.00 93.19 213 ILE A N 1
ATOM 1708 C CA . ILE A 1 213 ? -16.005 5.212 -3.971 1.00 93.19 213 ILE A CA 1
ATOM 1709 C C . ILE A 1 213 ? -16.135 5.244 -5.496 1.00 93.19 213 ILE A C 1
ATOM 1711 O O . ILE A 1 213 ? -17.201 4.983 -6.037 1.00 93.19 213 ILE A O 1
ATOM 1715 N N . ILE A 1 214 ? -15.043 5.495 -6.220 1.00 90.38 214 ILE A N 1
ATOM 1716 C CA . ILE A 1 214 ? -15.123 5.742 -7.670 1.00 90.38 214 ILE A CA 1
ATOM 1717 C C . ILE A 1 214 ? -15.443 4.472 -8.466 1.00 90.38 214 ILE A C 1
ATOM 1719 O O . ILE A 1 214 ? -16.294 4.481 -9.357 1.00 90.38 214 ILE A O 1
ATOM 1723 N N . ASP A 1 215 ? -14.767 3.366 -8.167 1.00 85.38 215 ASP A N 1
ATOM 1724 C CA . ASP A 1 215 ? -14.966 2.105 -8.887 1.00 85.38 215 ASP A CA 1
ATOM 1725 C C . ASP A 1 215 ? -16.336 1.473 -8.615 1.00 85.38 215 ASP A C 1
ATOM 1727 O O . ASP A 1 215 ? -16.868 0.777 -9.479 1.00 85.38 215 ASP A O 1
ATOM 1731 N N . THR A 1 216 ? -16.921 1.711 -7.439 1.00 74.94 216 THR A N 1
ATOM 1732 C CA . THR A 1 216 ? -18.250 1.190 -7.079 1.00 74.94 216 THR A CA 1
ATOM 1733 C C . THR A 1 216 ? -19.379 1.990 -7.734 1.00 74.94 216 THR A C 1
ATOM 1735 O O . THR A 1 216 ? -20.459 1.447 -7.968 1.00 74.94 216 THR A O 1
ATOM 1738 N N . GLU A 1 217 ? -19.118 3.247 -8.101 1.00 70.62 217 GLU A N 1
ATOM 1739 C CA . GLU A 1 217 ? -20.038 4.125 -8.831 1.00 70.62 217 GLU A CA 1
ATOM 1740 C C . GLU A 1 217 ? -19.970 3.952 -10.361 1.00 70.62 217 GLU A C 1
ATOM 1742 O O . GLU A 1 217 ? -20.843 4.449 -11.082 1.00 70.62 217 GLU A O 1
ATOM 1747 N N . ARG A 1 218 ? -18.969 3.231 -10.892 1.00 59.62 218 ARG A N 1
ATOM 1748 C CA . ARG A 1 218 ? -18.845 2.990 -12.336 1.00 59.62 218 ARG A CA 1
ATOM 1749 C C . ARG A 1 218 ? -19.878 1.936 -12.782 1.00 59.62 218 ARG A C 1
ATOM 1751 O O . ARG A 1 218 ? -19.840 0.808 -12.292 1.00 59.62 218 ARG A O 1
ATOM 1758 N N . PRO A 1 219 ? -20.788 2.248 -13.729 1.00 46.44 219 PRO A N 1
ATOM 1759 C CA . PRO A 1 219 ? -21.711 1.247 -14.256 1.00 46.44 219 PRO A CA 1
ATOM 1760 C C . PRO A 1 219 ? -20.922 0.101 -14.911 1.00 46.44 219 PRO A C 1
ATOM 1762 O O . PRO A 1 219 ? -19.858 0.359 -15.486 1.00 46.44 219 PRO A O 1
ATOM 1765 N N . PRO A 1 220 ? -21.411 -1.153 -14.846 1.00 45.03 220 PRO A N 1
ATOM 1766 C CA . PRO A 1 220 ? -20.744 -2.264 -15.514 1.00 45.03 220 PRO A CA 1
ATOM 1767 C C . PRO A 1 220 ? -20.594 -1.930 -17.000 1.00 45.03 220 PRO A C 1
ATOM 1769 O O . PRO A 1 220 ? -21.540 -1.453 -17.630 1.00 45.03 220 PRO A O 1
ATOM 1772 N N . ALA A 1 221 ? -19.390 -2.125 -17.541 1.00 50.69 221 ALA A N 1
ATOM 1773 C CA . ALA A 1 221 ? -19.138 -1.911 -18.959 1.00 50.69 221 ALA A CA 1
ATOM 1774 C C . ALA A 1 221 ? -20.066 -2.838 -19.768 1.00 50.69 221 ALA A C 1
ATOM 1776 O O . ALA A 1 221 ? -20.018 -4.055 -19.585 1.00 50.69 221 ALA A O 1
ATOM 1777 N N . ASN A 1 222 ? -20.938 -2.240 -20.589 1.00 35.44 222 ASN A N 1
ATOM 1778 C CA . ASN A 1 222 ? -21.776 -2.943 -21.568 1.00 35.44 222 ASN A CA 1
ATOM 1779 C C . ASN A 1 222 ? -20.923 -3.601 -22.653 1.00 35.44 222 ASN A C 1
ATOM 1781 O O . ASN A 1 222 ? -19.931 -2.964 -23.076 1.00 35.44 222 ASN A O 1
#